Protein AF-H0Q1B6-F1 (afdb_monomer_lite)

Foldseek 3Di:
DQPPWDKFWADPVLCVVVVAATWMWTDDLFKIWIDGHPDIDIDGLLQQCPWDWADDPFKIWIWGDGPPDDIDIHIRTGPVVSVVVVVVSNVSNVVNVLVVLVVQLVVQLVLLLVLLVVLVVLLVVCCVVPVACDPVNLVVSQVSQDDRNPVSCVDPSSVVVQVPDDPSSVVSVVCSVDRSVVVRVVVSVVSVVVVVVVVVVVVVVVVVVVVVVVVVPDPPPDDDDDDDDDDDDDDDDDDDDDD

Structure (mmCIF, N/CA/C/O backbone):
data_AF-H0Q1B6-F1
#
_entry.id   AF-H0Q1B6-F1
#
loop_
_atom_site.group_PDB
_atom_site.id
_atom_site.type_symbol
_atom_site.label_atom_id
_atom_site.label_alt_id
_atom_site.label_comp_id
_atom_site.label_asym_id
_atom_site.label_entity_id
_atom_site.label_seq_id
_atom_site.pdbx_PDB_ins_code
_atom_site.Cartn_x
_atom_site.Cartn_y
_atom_site.Cartn_z
_atom_site.occupancy
_atom_site.B_iso_or_equiv
_atom_site.auth_seq_id
_atom_site.auth_comp_id
_atom_site.auth_asym_id
_atom_site.auth_atom_id
_atom_site.pdbx_PDB_model_num
ATOM 1 N N . MET A 1 1 ? 17.709 -16.700 -3.165 1.00 36.41 1 MET A N 1
ATOM 2 C CA . MET A 1 1 ? 17.899 -16.756 -4.630 1.00 36.41 1 MET A CA 1
ATOM 3 C C . MET A 1 1 ? 18.628 -15.496 -5.057 1.00 36.41 1 MET A C 1
ATOM 5 O O . MET A 1 1 ? 18.048 -14.421 -5.018 1.00 36.41 1 MET A O 1
ATOM 9 N N . THR A 1 2 ? 19.917 -15.615 -5.350 1.00 37.25 2 THR A N 1
ATOM 10 C CA . THR A 1 2 ? 20.789 -14.516 -5.777 1.00 37.25 2 THR A CA 1
ATOM 11 C C . THR A 1 2 ? 20.494 -14.240 -7.248 1.00 37.25 2 THR A C 1
ATOM 13 O O . THR A 1 2 ? 20.911 -14.999 -8.118 1.00 37.25 2 THR A O 1
ATOM 16 N N . THR A 1 3 ? 19.688 -13.221 -7.544 1.00 51.00 3 THR A N 1
ATOM 17 C CA . THR A 1 3 ? 19.419 -12.833 -8.933 1.00 51.00 3 THR A CA 1
ATOM 18 C C . THR A 1 3 ? 20.716 -12.267 -9.505 1.00 51.00 3 THR A C 1
ATOM 20 O O . THR A 1 3 ? 21.159 -11.206 -9.070 1.00 51.00 3 THR A O 1
ATOM 23 N N . GLN A 1 4 ? 21.367 -12.988 -10.423 1.00 56.91 4 GLN A N 1
ATOM 24 C CA . GLN A 1 4 ? 22.522 -12.452 -11.145 1.00 56.91 4 GLN A CA 1
ATOM 25 C C . GLN A 1 4 ? 22.139 -11.117 -11.802 1.00 56.91 4 GLN A C 1
ATOM 27 O O . GLN A 1 4 ? 21.028 -11.007 -12.336 1.00 56.91 4 GLN A O 1
ATOM 32 N N . PRO A 1 5 ? 23.030 -10.112 -11.774 1.00 65.44 5 PRO A N 1
ATOM 33 C CA . PRO A 1 5 ? 22.772 -8.842 -12.428 1.00 65.44 5 PRO A CA 1
ATOM 34 C C . PRO A 1 5 ? 22.611 -9.085 -13.929 1.00 65.44 5 PRO A C 1
ATOM 36 O O . PRO A 1 5 ? 23.539 -9.547 -14.594 1.00 65.44 5 PRO A O 1
ATOM 39 N N . ARG A 1 6 ? 21.420 -8.792 -14.458 1.00 87.56 6 ARG A N 1
ATOM 40 C CA . ARG A 1 6 ? 21.163 -8.883 -15.898 1.00 87.56 6 ARG A CA 1
ATOM 41 C C . ARG A 1 6 ? 21.674 -7.620 -16.564 1.00 87.56 6 ARG A C 1
ATOM 43 O O . ARG A 1 6 ? 21.487 -6.522 -16.039 1.00 87.56 6 ARG A O 1
ATOM 50 N N . GLN A 1 7 ? 22.341 -7.787 -17.695 1.00 93.12 7 GLN A N 1
ATOM 51 C CA . GLN A 1 7 ? 22.938 -6.695 -18.444 1.00 93.12 7 GLN A CA 1
ATOM 52 C C . GLN A 1 7 ? 22.497 -6.776 -19.899 1.00 93.12 7 GLN A C 1
ATOM 54 O O . GLN A 1 7 ? 22.615 -7.825 -20.524 1.00 93.12 7 GLN A O 1
ATOM 59 N N . TRP A 1 8 ? 22.038 -5.647 -20.426 1.00 95.38 8 TRP A N 1
ATOM 60 C CA . TRP A 1 8 ? 21.656 -5.472 -21.820 1.00 95.38 8 TRP A CA 1
ATOM 61 C C . TRP A 1 8 ? 22.478 -4.355 -22.449 1.00 95.38 8 TRP A C 1
ATOM 63 O O . TRP A 1 8 ? 22.972 -3.464 -21.754 1.00 95.38 8 TRP A O 1
ATOM 73 N N . GLY A 1 9 ? 22.625 -4.407 -23.764 1.00 93.81 9 GLY A N 1
ATOM 74 C CA . GLY A 1 9 ? 23.363 -3.424 -24.543 1.00 93.81 9 GLY A CA 1
ATOM 75 C C . GLY A 1 9 ? 23.155 -3.653 -26.036 1.00 93.81 9 GLY A C 1
ATOM 76 O O . GLY A 1 9 ? 22.472 -4.604 -26.432 1.00 93.81 9 GLY A O 1
ATOM 77 N N . PRO A 1 10 ? 23.738 -2.798 -26.882 1.00 92.75 10 PRO A N 1
ATOM 78 C CA . PRO A 1 10 ? 23.626 -2.948 -28.313 1.00 92.75 10 PRO A CA 1
ATOM 79 C C . PRO A 1 10 ? 24.488 -4.113 -28.805 1.00 92.75 10 PRO A C 1
ATOM 81 O O . PRO A 1 10 ? 25.621 -4.320 -28.361 1.00 92.75 10 PRO A O 1
ATOM 84 N N . SER A 1 11 ? 23.956 -4.854 -29.772 1.00 90.44 11 SER A N 1
ATOM 85 C CA . SER A 1 11 ? 24.702 -5.899 -30.480 1.00 90.44 11 SER A CA 1
ATOM 86 C C . SER A 1 11 ? 25.809 -5.287 -31.347 1.00 90.44 11 SER A C 1
ATOM 88 O O . SER A 1 11 ? 25.680 -4.149 -31.794 1.00 90.44 11 SER A O 1
ATOM 90 N N . ALA A 1 12 ? 26.888 -6.025 -31.633 1.00 87.94 12 ALA A N 1
ATOM 91 C CA . ALA A 1 12 ? 27.978 -5.511 -32.473 1.00 87.94 12 ALA A CA 1
ATOM 92 C C . ALA A 1 12 ? 27.508 -5.046 -33.874 1.00 87.94 12 ALA A C 1
ATOM 94 O O . ALA A 1 12 ? 27.883 -3.944 -34.276 1.00 87.94 12 ALA A O 1
ATOM 95 N N . PRO A 1 13 ? 26.623 -5.779 -34.584 1.00 86.56 13 PRO A N 1
ATOM 96 C CA . PRO A 1 13 ? 26.012 -5.268 -35.810 1.00 86.56 13 PRO A CA 1
ATOM 97 C C . PRO A 1 13 ? 25.098 -4.067 -35.541 1.00 86.56 13 PRO A C 1
ATOM 99 O O . PRO A 1 13 ? 25.155 -3.080 -36.266 1.00 86.56 13 PRO A O 1
ATOM 102 N N . GLY A 1 14 ? 24.311 -4.102 -34.462 1.00 82.19 14 GLY A N 1
ATOM 103 C CA . GLY A 1 14 ? 23.447 -2.989 -34.067 1.00 82.19 14 GLY A CA 1
ATOM 104 C C . GLY A 1 14 ? 24.217 -1.684 -33.884 1.00 82.19 14 GLY A C 1
ATOM 105 O O . GLY A 1 14 ? 23.804 -0.670 -34.431 1.00 82.19 14 GLY A O 1
ATOM 106 N N . LYS A 1 15 ? 25.385 -1.720 -33.226 1.00 88.25 15 LYS A N 1
ATOM 107 C CA . LYS A 1 15 ? 26.291 -0.564 -33.081 1.00 88.25 15 LYS A CA 1
ATOM 108 C C . LYS A 1 15 ? 26.661 0.055 -34.429 1.00 88.25 15 LYS A C 1
ATOM 110 O O . LYS A 1 15 ? 26.615 1.273 -34.580 1.00 88.25 15 LYS A O 1
ATOM 115 N N . LEU A 1 16 ? 27.011 -0.783 -35.405 1.00 86.19 16 LEU A N 1
ATOM 116 C CA . LEU A 1 16 ? 27.454 -0.333 -36.723 1.00 86.19 16 LEU A CA 1
ATOM 117 C C . LEU A 1 16 ? 26.295 0.238 -37.556 1.00 86.19 16 LEU A C 1
ATOM 119 O O . LEU A 1 16 ? 26.443 1.292 -38.172 1.00 86.19 16 LEU A O 1
ATOM 123 N N . PHE A 1 17 ? 25.140 -0.435 -37.554 1.00 85.06 17 PHE A N 1
ATOM 124 C CA . PHE A 1 17 ? 23.998 -0.072 -38.399 1.00 85.06 17 PHE A CA 1
ATOM 125 C C . PHE A 1 17 ? 23.164 1.085 -37.845 1.00 85.06 17 PHE A C 1
ATOM 127 O O . PHE A 1 17 ? 22.702 1.915 -38.624 1.00 85.06 17 PHE A O 1
ATOM 134 N N . THR A 1 18 ? 22.986 1.184 -36.524 1.00 83.12 18 THR A N 1
ATOM 135 C CA . THR A 1 18 ? 22.222 2.288 -35.916 1.00 83.12 18 THR A CA 1
ATOM 136 C C . THR A 1 18 ? 23.095 3.487 -35.553 1.00 83.12 18 THR A C 1
ATOM 138 O O . THR A 1 18 ? 22.571 4.506 -35.114 1.00 83.12 18 THR A O 1
ATOM 141 N N . ARG A 1 19 ? 24.424 3.383 -35.729 1.00 85.56 19 ARG A N 1
ATOM 142 C CA . ARG A 1 19 ? 25.417 4.392 -35.310 1.00 85.56 19 ARG A CA 1
ATOM 143 C C . ARG A 1 19 ? 25.248 4.816 -33.844 1.00 85.56 19 ARG A C 1
ATOM 145 O O . ARG A 1 19 ? 25.572 5.945 -33.477 1.00 85.56 19 ARG A O 1
ATOM 152 N N . THR A 1 20 ? 24.730 3.917 -33.007 1.00 85.56 20 THR A N 1
ATOM 153 C CA . THR A 1 20 ? 24.532 4.191 -31.585 1.00 85.56 20 THR A CA 1
ATOM 154 C C . THR A 1 20 ? 25.872 4.266 -30.867 1.00 85.56 20 THR A C 1
ATOM 156 O O . THR A 1 20 ? 26.797 3.497 -31.137 1.00 85.56 20 THR A O 1
ATOM 159 N N . VAL A 1 21 ? 25.951 5.158 -29.883 1.00 87.12 21 VAL A N 1
ATOM 160 C CA . VAL A 1 21 ? 27.020 5.121 -28.884 1.00 87.12 21 VAL A CA 1
ATOM 161 C C . VAL A 1 21 ? 26.961 3.806 -28.111 1.00 87.12 21 VAL A C 1
ATOM 163 O O . VAL A 1 21 ? 25.888 3.216 -27.955 1.00 87.12 21 VAL A O 1
ATOM 166 N N . ASP A 1 22 ? 28.111 3.340 -27.624 1.00 90.81 22 ASP A N 1
ATOM 167 C CA . ASP A 1 22 ? 28.137 2.159 -26.768 1.00 90.81 22 ASP A CA 1
ATOM 168 C C . ASP A 1 22 ? 27.363 2.446 -25.481 1.00 90.81 22 ASP A C 1
ATOM 170 O O . ASP A 1 22 ? 27.596 3.461 -24.819 1.00 90.81 22 ASP A O 1
ATOM 174 N N . TRP A 1 23 ? 26.434 1.568 -25.125 1.00 94.94 23 TRP A N 1
ATOM 175 C CA . TRP A 1 23 ? 25.670 1.697 -23.898 1.00 94.94 23 TRP A CA 1
ATOM 176 C C . TRP A 1 23 ? 25.456 0.339 -23.246 1.00 94.94 23 TRP A C 1
ATOM 178 O O . TRP A 1 23 ? 25.494 -0.707 -23.887 1.00 94.94 23 TRP A O 1
ATOM 188 N N . SER A 1 24 ? 25.243 0.345 -21.937 1.00 94.75 24 SER A N 1
ATOM 189 C CA . SER A 1 24 ? 24.845 -0.855 -21.211 1.00 94.75 24 SER A CA 1
ATOM 190 C C . SER A 1 24 ? 23.890 -0.496 -20.089 1.00 94.75 24 SER A C 1
ATOM 192 O O . SER A 1 24 ? 24.137 0.450 -19.343 1.00 94.75 24 SER A O 1
ATOM 194 N N . LEU A 1 25 ? 22.805 -1.252 -19.974 1.00 95.31 25 LEU A N 1
ATOM 195 C CA . LEU A 1 25 ? 21.885 -1.193 -18.850 1.00 95.31 25 LEU A CA 1
ATOM 196 C C . LEU A 1 25 ? 22.073 -2.457 -18.024 1.00 95.31 25 LEU A C 1
ATOM 198 O O . LEU A 1 25 ? 21.823 -3.559 -18.507 1.00 95.31 25 LEU A O 1
ATOM 202 N N . ARG A 1 26 ? 22.497 -2.301 -16.776 1.00 94.81 26 ARG A N 1
ATOM 203 C CA . ARG A 1 26 ? 22.559 -3.381 -15.798 1.00 94.81 26 ARG A CA 1
ATOM 204 C C . ARG A 1 26 ? 21.473 -3.175 -14.758 1.00 94.81 26 ARG A C 1
ATOM 206 O O . ARG A 1 26 ? 21.356 -2.089 -14.195 1.00 94.81 26 ARG A O 1
ATOM 213 N N . LEU A 1 27 ? 20.712 -4.225 -14.491 1.00 93.81 27 LEU A N 1
ATOM 214 C CA . LEU A 1 27 ? 19.669 -4.227 -13.480 1.00 93.81 27 LEU A CA 1
ATOM 215 C C . LEU A 1 27 ? 20.080 -5.098 -12.293 1.00 93.81 27 LEU A C 1
ATOM 217 O O . LEU A 1 27 ? 20.453 -6.263 -12.456 1.00 93.81 27 LEU A O 1
ATOM 221 N N . SER A 1 28 ? 19.971 -4.511 -11.109 1.00 88.69 28 SER A N 1
ATOM 222 C CA . SER A 1 28 ? 20.108 -5.162 -9.811 1.00 88.69 28 SER A CA 1
ATOM 223 C C . SER A 1 28 ? 18.726 -5.301 -9.156 1.00 88.69 28 SER A C 1
ATOM 225 O O . SER A 1 28 ? 17.699 -4.999 -9.761 1.00 88.69 28 SER A O 1
ATOM 227 N N . THR A 1 29 ? 18.673 -5.785 -7.916 1.00 80.19 29 THR A N 1
ATOM 228 C CA . THR A 1 29 ? 17.409 -6.045 -7.204 1.00 80.19 29 THR A CA 1
ATOM 229 C C . THR A 1 29 ? 16.513 -4.806 -7.066 1.00 80.19 29 THR A C 1
ATOM 231 O O . THR A 1 29 ? 15.297 -4.916 -7.199 1.00 80.19 29 THR A O 1
ATOM 234 N N . ASP A 1 30 ? 17.101 -3.643 -6.795 1.00 85.44 30 ASP A N 1
ATOM 235 C CA . ASP A 1 30 ? 16.417 -2.388 -6.449 1.00 85.44 30 ASP A CA 1
ATOM 236 C C . ASP A 1 30 ? 16.945 -1.163 -7.215 1.00 85.44 30 ASP A C 1
ATOM 238 O O . ASP A 1 30 ? 16.395 -0.065 -7.122 1.00 85.44 30 ASP A O 1
ATOM 242 N N . SER A 1 31 ? 18.007 -1.351 -7.989 1.00 91.75 31 SER A N 1
ATOM 243 C CA . SER A 1 31 ? 18.773 -0.289 -8.625 1.00 91.75 31 SER A CA 1
ATOM 244 C C . SER A 1 31 ? 19.140 -0.662 -10.054 1.00 91.75 31 SER A C 1
ATOM 246 O O . SER A 1 31 ? 19.205 -1.839 -10.421 1.00 91.75 31 SER A O 1
ATOM 248 N N . TYR A 1 32 ? 19.387 0.354 -10.871 1.00 94.38 32 TYR 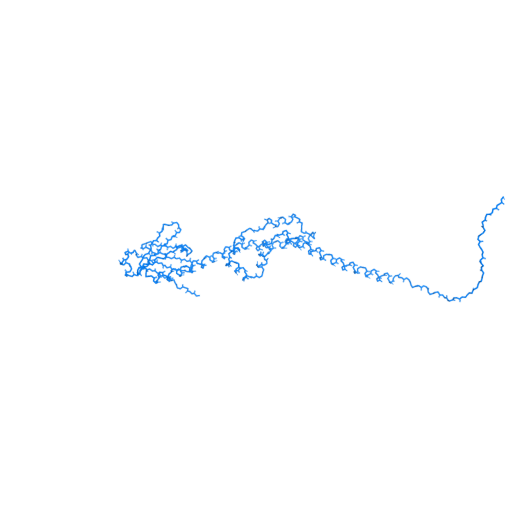A N 1
ATOM 249 C CA . TYR A 1 32 ? 19.928 0.188 -12.212 1.00 94.38 32 TYR A CA 1
ATOM 250 C C . TYR A 1 32 ? 21.237 0.955 -12.355 1.00 94.38 32 TYR A C 1
ATOM 252 O O . TYR A 1 32 ? 21.455 1.974 -11.702 1.00 94.38 32 TYR A O 1
ATOM 260 N N . HIS A 1 33 ? 22.088 0.469 -13.250 1.00 95.25 33 HIS A N 1
ATOM 261 C CA . HIS A 1 33 ? 23.266 1.175 -13.728 1.00 95.25 33 HIS A CA 1
ATOM 262 C C . HIS A 1 33 ? 23.164 1.297 -15.244 1.00 95.25 33 HIS A C 1
ATOM 264 O O . HIS A 1 33 ? 23.166 0.290 -15.949 1.00 95.25 33 HIS A O 1
ATOM 270 N N . LEU A 1 34 ? 23.068 2.523 -15.743 1.00 94.88 34 LEU A N 1
ATOM 271 C CA . LEU A 1 34 ? 23.030 2.828 -17.166 1.00 94.88 34 LEU A CA 1
ATOM 272 C C . LEU A 1 34 ? 24.316 3.547 -17.558 1.00 94.88 34 LEU A C 1
ATOM 274 O O . LEU A 1 34 ? 24.575 4.659 -17.112 1.00 94.88 34 LEU A O 1
ATOM 278 N N . ARG A 1 35 ? 25.114 2.936 -18.425 1.00 95.38 35 ARG A N 1
ATOM 279 C CA . ARG A 1 35 ? 26.275 3.577 -19.040 1.00 95.38 35 ARG A CA 1
ATOM 280 C C . ARG A 1 35 ? 25.939 3.940 -20.477 1.00 95.38 35 ARG A C 1
ATOM 282 O O . ARG A 1 35 ? 25.478 3.072 -21.204 1.00 95.38 35 ARG A O 1
ATOM 289 N N . VAL A 1 36 ? 26.196 5.179 -20.880 1.00 92.94 36 VAL A N 1
ATOM 290 C CA . VAL A 1 36 ? 26.041 5.686 -22.251 1.00 92.94 36 VAL A CA 1
ATOM 291 C C . VAL A 1 36 ? 27.325 6.432 -22.611 1.00 92.94 36 VAL A C 1
ATOM 293 O O . VAL A 1 36 ? 27.604 7.509 -22.080 1.00 92.94 36 VAL A O 1
ATOM 296 N N . GLY A 1 37 ? 28.160 5.824 -23.452 1.00 89.69 37 GLY A N 1
ATOM 297 C CA . GLY A 1 37 ? 29.512 6.296 -23.743 1.00 89.69 37 GLY A CA 1
ATOM 298 C C . GLY A 1 37 ? 30.371 6.416 -22.476 1.00 89.69 37 GLY A C 1
ATOM 299 O O . GLY A 1 37 ? 30.636 5.429 -21.778 1.00 89.69 37 GLY A O 1
ATOM 300 N N . SER A 1 38 ? 30.810 7.642 -22.181 1.00 87.88 38 SER A N 1
ATOM 301 C CA . SER A 1 38 ? 31.576 8.000 -20.978 1.00 87.88 38 SER A CA 1
ATOM 302 C C . SER A 1 38 ? 30.703 8.322 -19.761 1.00 87.88 38 SER A C 1
ATOM 304 O O . SER A 1 38 ? 31.217 8.400 -18.649 1.00 87.88 38 SER A O 1
ATOM 306 N N . THR A 1 39 ? 29.393 8.494 -19.944 1.00 90.75 39 THR A N 1
ATOM 307 C CA . THR A 1 39 ? 28.481 8.853 -18.856 1.00 90.75 39 THR A CA 1
ATOM 308 C C . THR A 1 39 ? 27.955 7.593 -18.182 1.00 90.75 39 THR A C 1
ATOM 310 O O . THR A 1 39 ? 27.393 6.722 -18.843 1.00 90.75 39 THR A O 1
ATOM 313 N N . ALA A 1 40 ? 28.106 7.495 -16.862 1.00 92.81 40 ALA A N 1
ATOM 314 C CA . ALA A 1 40 ? 27.522 6.433 -16.049 1.00 92.81 40 ALA A CA 1
ATOM 315 C C . ALA A 1 40 ? 26.463 7.014 -15.110 1.00 92.81 40 ALA A C 1
ATOM 317 O O . ALA A 1 40 ? 26.714 7.984 -14.398 1.00 92.81 40 ALA A O 1
ATOM 318 N N . LEU A 1 41 ? 25.281 6.411 -15.132 1.00 92.19 41 LEU A N 1
ATOM 319 C CA . LEU A 1 41 ? 24.102 6.784 -14.366 1.00 92.19 41 LEU A CA 1
ATOM 320 C C . LEU A 1 41 ? 23.715 5.632 -13.457 1.00 92.19 41 LEU A C 1
ATOM 322 O O . LEU A 1 41 ? 23.786 4.468 -13.852 1.00 92.19 41 LEU A O 1
ATOM 326 N N . GLN A 1 42 ? 23.271 5.971 -12.259 1.00 93.56 42 GLN A N 1
ATOM 327 C CA . GLN A 1 42 ? 22.728 5.024 -11.304 1.00 93.56 42 GLN A CA 1
ATOM 328 C C . GLN A 1 42 ? 21.479 5.632 -10.681 1.00 93.56 42 GLN A C 1
ATOM 330 O O . GLN A 1 42 ? 21.463 6.828 -10.387 1.00 93.56 42 GLN A O 1
ATOM 335 N N . GLY A 1 43 ? 20.458 4.808 -10.478 1.00 91.62 43 GLY A N 1
ATOM 336 C CA . GLY A 1 43 ? 19.211 5.235 -9.858 1.00 91.62 43 GLY A CA 1
ATOM 337 C C . GLY A 1 43 ? 18.385 4.063 -9.350 1.00 91.62 43 GLY A C 1
ATOM 338 O O . GLY A 1 43 ? 18.793 2.897 -9.442 1.00 91.62 43 GLY A O 1
ATOM 339 N N . ASN A 1 44 ? 17.217 4.376 -8.795 1.00 92.25 44 ASN A N 1
ATOM 340 C CA . ASN A 1 44 ? 16.268 3.369 -8.338 1.00 92.25 44 ASN A CA 1
ATOM 341 C C . ASN A 1 44 ? 15.547 2.734 -9.532 1.00 92.25 44 ASN A C 1
ATOM 343 O O . ASN A 1 44 ? 15.164 3.429 -10.471 1.00 92.25 44 ASN A O 1
ATOM 347 N N . VAL A 1 45 ? 15.297 1.423 -9.491 1.00 93.00 45 VAL A N 1
ATOM 348 C CA . VAL A 1 45 ? 14.555 0.742 -10.564 1.00 93.00 45 VAL A CA 1
ATOM 349 C C . VAL A 1 45 ? 13.174 1.356 -10.825 1.00 93.00 45 VAL A C 1
ATOM 351 O O . VAL A 1 45 ? 12.724 1.341 -11.965 1.00 93.00 45 VAL A O 1
ATOM 354 N N . ALA A 1 46 ? 12.527 1.952 -9.819 1.00 91.69 46 ALA A N 1
ATOM 355 C CA . ALA A 1 46 ? 11.251 2.654 -9.961 1.00 91.69 46 ALA A CA 1
ATOM 356 C C . ALA A 1 46 ? 11.313 3.827 -10.957 1.00 91.69 46 ALA A C 1
ATOM 358 O O . ALA A 1 46 ? 10.323 4.116 -11.622 1.00 91.69 46 ALA A O 1
ATOM 359 N N . GLU A 1 47 ? 12.479 4.454 -11.145 1.00 92.50 47 GLU A N 1
ATOM 360 C CA . GLU A 1 47 ? 12.666 5.522 -12.139 1.00 92.50 47 GLU A CA 1
ATOM 361 C C . GLU A 1 47 ? 12.516 5.013 -13.582 1.00 92.50 47 GLU A C 1
ATOM 363 O O . GLU A 1 47 ? 12.245 5.792 -14.495 1.00 92.50 47 GLU A O 1
ATOM 368 N N . LEU A 1 48 ? 12.656 3.700 -13.800 1.00 93.06 48 LEU A N 1
ATOM 369 C CA . LEU A 1 48 ? 12.479 3.062 -15.103 1.00 93.06 48 LEU A CA 1
ATOM 370 C C . LEU A 1 48 ? 11.007 2.780 -15.443 1.00 93.06 48 LEU A C 1
ATOM 372 O O . LEU A 1 48 ? 10.739 2.174 -16.479 1.00 93.06 48 LEU A O 1
ATOM 376 N N . GLU A 1 49 ? 10.039 3.218 -14.627 1.00 91.56 49 GLU A N 1
ATOM 377 C CA . GLU A 1 49 ? 8.599 3.012 -14.870 1.00 91.56 49 GLU A CA 1
ATOM 378 C C . GLU A 1 49 ? 8.153 3.501 -16.259 1.00 91.56 49 GLU A C 1
ATOM 380 O O . GLU A 1 49 ? 7.271 2.913 -16.887 1.00 91.56 49 GLU A O 1
ATOM 385 N N . ARG A 1 50 ? 8.796 4.557 -16.770 1.00 91.50 50 ARG A N 1
ATOM 386 C CA . ARG A 1 50 ? 8.489 5.155 -18.076 1.00 91.50 50 ARG A CA 1
ATOM 387 C C . ARG A 1 50 ? 9.343 4.617 -19.225 1.00 91.50 50 ARG A C 1
ATOM 389 O O . ARG A 1 50 ? 9.306 5.199 -20.306 1.00 91.50 50 ARG A O 1
ATOM 396 N N . LEU A 1 51 ? 10.097 3.533 -19.023 1.00 93.81 51 LEU A N 1
ATOM 397 C CA . LEU A 1 51 ? 10.837 2.881 -20.103 1.00 93.81 51 LEU A CA 1
ATOM 398 C C . LEU A 1 51 ? 9.864 2.402 -21.190 1.00 93.81 51 LEU A C 1
ATOM 400 O O . LEU A 1 51 ? 8.937 1.630 -20.933 1.00 93.81 51 LEU A O 1
ATOM 404 N N . ARG A 1 52 ? 10.088 2.854 -22.424 1.00 94.94 52 ARG A N 1
ATOM 405 C CA . ARG A 1 52 ? 9.357 2.410 -23.613 1.00 94.94 52 ARG A CA 1
ATOM 406 C C . ARG A 1 52 ? 10.302 1.701 -24.566 1.00 94.94 52 ARG A C 1
ATOM 408 O O . ARG A 1 52 ? 11.445 2.115 -24.727 1.00 94.94 52 ARG A O 1
ATOM 415 N N . VAL A 1 53 ? 9.798 0.648 -25.197 1.00 95.94 53 VAL A N 1
ATOM 416 C CA . VAL A 1 53 ? 10.516 -0.110 -26.222 1.00 95.94 53 VAL A CA 1
ATOM 417 C C . VAL A 1 53 ? 9.739 -0.012 -27.521 1.00 95.94 53 VAL A C 1
ATOM 419 O O . VAL A 1 53 ? 8.568 -0.383 -27.567 1.00 95.94 53 VAL A O 1
ATOM 422 N N . SER A 1 54 ? 10.409 0.460 -28.563 1.00 95.06 54 SER A N 1
ATOM 423 C CA . SER A 1 54 ? 9.885 0.548 -29.922 1.00 95.06 54 SER A CA 1
ATOM 424 C C . SER A 1 54 ? 10.664 -0.423 -30.796 1.00 95.06 54 SER A C 1
ATOM 426 O O . SER A 1 54 ? 11.866 -0.257 -30.986 1.00 95.06 54 SER A O 1
ATOM 428 N N . SER A 1 55 ? 10.010 -1.469 -31.297 1.00 93.56 55 SER A N 1
ATOM 429 C CA . SER A 1 55 ? 10.663 -2.454 -32.164 1.00 93.56 55 SER A CA 1
ATOM 430 C C . SER A 1 55 ? 10.868 -1.889 -33.567 1.00 93.56 55 SER A C 1
ATOM 432 O O . SER A 1 55 ? 9.923 -1.390 -34.176 1.00 93.56 55 SER A O 1
ATOM 434 N N . GLY A 1 56 ? 12.091 -1.989 -34.081 1.00 90.12 56 GLY A N 1
ATOM 435 C CA . GLY A 1 56 ? 12.405 -1.754 -35.488 1.00 90.12 56 GLY A CA 1
ATOM 436 C C . GLY A 1 56 ? 12.460 -3.067 -36.270 1.00 90.12 56 GLY A C 1
ATOM 437 O O . GLY A 1 56 ? 12.015 -4.112 -35.796 1.00 90.12 56 GLY A O 1
ATOM 438 N N . MET A 1 57 ? 13.045 -3.038 -37.471 1.00 89.75 57 MET A N 1
ATOM 439 C CA . MET A 1 57 ? 13.119 -4.220 -38.344 1.00 89.75 57 MET A CA 1
ATOM 440 C C . MET A 1 57 ? 13.983 -5.352 -37.754 1.00 89.75 57 MET A C 1
ATOM 442 O O . MET A 1 57 ? 13.611 -6.518 -37.844 1.00 89.75 57 MET A O 1
ATOM 446 N N . PHE A 1 58 ? 15.095 -5.009 -37.094 1.00 90.81 58 PHE A N 1
ATOM 447 C CA . PHE A 1 58 ? 16.005 -5.971 -36.443 1.00 90.81 58 PHE A CA 1
ATOM 448 C C . PHE A 1 58 ? 16.395 -5.565 -35.014 1.00 90.81 58 PHE A C 1
ATOM 450 O O . PHE A 1 58 ? 16.561 -6.420 -34.139 1.00 90.81 58 PHE A O 1
ATOM 457 N N . TRP A 1 59 ? 16.502 -4.259 -34.769 1.00 94.75 59 TRP A N 1
ATOM 458 C CA . TRP A 1 59 ? 16.839 -3.679 -33.473 1.00 94.75 59 TRP A CA 1
ATOM 459 C C . TRP A 1 59 ? 15.708 -2.804 -32.963 1.00 94.75 59 TRP A C 1
ATOM 461 O O . TRP A 1 59 ? 14.956 -2.233 -33.752 1.00 94.75 59 TRP A O 1
ATOM 471 N N . ALA A 1 60 ? 15.626 -2.685 -31.646 1.00 94.56 60 ALA A N 1
ATOM 472 C CA . ALA A 1 60 ? 14.687 -1.809 -30.977 1.00 94.56 60 ALA A CA 1
ATOM 473 C C . ALA A 1 60 ? 15.366 -0.521 -30.502 1.00 94.56 60 ALA A C 1
ATOM 475 O O . ALA A 1 60 ? 16.571 -0.489 -30.229 1.00 94.56 60 ALA A O 1
ATOM 476 N N . THR A 1 61 ? 14.537 0.502 -30.344 1.00 94.19 61 THR A N 1
ATOM 477 C CA . THR A 1 61 ? 14.850 1.761 -29.673 1.00 94.19 61 THR A CA 1
ATOM 478 C C . THR A 1 61 ? 14.238 1.747 -28.280 1.00 94.19 61 THR A C 1
ATOM 480 O O . THR A 1 61 ? 13.070 1.387 -28.101 1.00 94.19 61 THR A O 1
ATOM 483 N N . LEU A 1 62 ? 15.012 2.157 -27.284 1.00 94.44 62 LEU A N 1
ATOM 484 C CA . LEU A 1 62 ? 14.585 2.320 -25.902 1.00 94.44 62 LEU A CA 1
ATOM 485 C C . LEU A 1 62 ? 14.479 3.808 -25.594 1.00 94.44 62 LEU A C 1
ATOM 487 O O . LEU A 1 62 ? 15.464 4.528 -25.721 1.00 94.44 62 LEU A O 1
ATOM 491 N N . ALA A 1 63 ? 13.316 4.256 -25.136 1.00 94.44 63 ALA A N 1
ATOM 492 C CA . ALA A 1 63 ? 13.131 5.611 -24.638 1.00 94.44 63 ALA A CA 1
ATOM 493 C C . ALA A 1 63 ? 13.002 5.587 -23.112 1.00 94.44 63 ALA A C 1
ATOM 495 O O . ALA A 1 63 ? 12.136 4.910 -22.554 1.00 94.44 63 ALA A O 1
ATOM 496 N N . LEU A 1 64 ? 13.871 6.336 -22.441 1.00 93.00 64 LEU A N 1
ATOM 497 C CA . LEU A 1 64 ? 13.936 6.482 -20.991 1.00 93.00 64 LEU A CA 1
ATOM 498 C C . LEU A 1 64 ? 13.616 7.927 -20.610 1.00 93.00 64 LEU A C 1
ATOM 500 O O . LEU A 1 64 ? 14.130 8.869 -21.209 1.00 93.00 64 LEU A O 1
ATOM 504 N N . SER A 1 65 ? 12.792 8.109 -19.583 1.00 90.94 65 SER A N 1
ATOM 505 C CA . SER A 1 65 ? 12.515 9.418 -18.984 1.00 90.94 65 SER A CA 1
ATOM 506 C C . SER A 1 65 ? 12.860 9.357 -17.506 1.00 90.94 65 SER A C 1
ATOM 508 O O . SER A 1 65 ? 12.061 8.875 -16.708 1.00 90.94 65 SER A O 1
ATOM 510 N N . LEU A 1 66 ? 14.068 9.807 -17.169 1.00 88.81 66 LEU A N 1
ATOM 511 C CA . LEU A 1 66 ? 14.580 9.792 -15.801 1.00 88.81 66 LEU A CA 1
ATOM 512 C C . LEU A 1 66 ? 14.273 11.126 -15.099 1.00 88.81 66 LEU A C 1
ATOM 514 O O . LEU A 1 66 ? 14.339 12.177 -15.745 1.00 88.81 66 LEU A O 1
ATOM 518 N N . PRO A 1 67 ? 13.963 11.125 -13.790 1.00 84.94 67 PRO A N 1
ATOM 519 C CA . PRO A 1 67 ? 13.738 12.355 -13.036 1.00 84.94 67 PRO A CA 1
ATOM 520 C C . PRO A 1 67 ? 14.923 13.325 -13.140 1.00 84.94 67 PRO A C 1
ATOM 522 O O . PRO A 1 67 ? 16.083 12.928 -13.036 1.00 84.94 67 PRO A O 1
ATOM 525 N N . GLY A 1 68 ? 14.633 14.611 -13.356 1.00 84.00 68 GLY A N 1
ATOM 526 C CA . GLY A 1 68 ? 15.660 15.654 -13.460 1.00 84.00 68 GLY A CA 1
ATOM 527 C C . GLY A 1 68 ? 16.518 15.587 -14.728 1.00 84.00 68 GLY A C 1
ATOM 528 O O . GLY A 1 68 ? 17.550 16.254 -14.793 1.00 84.00 68 GLY A O 1
ATOM 529 N N . ARG A 1 69 ? 16.128 14.790 -15.734 1.00 83.19 69 ARG A N 1
ATOM 530 C CA . ARG A 1 69 ? 16.859 14.648 -16.999 1.00 83.19 69 ARG A CA 1
ATOM 531 C C . ARG A 1 69 ? 15.934 14.714 -18.206 1.00 83.19 69 ARG A C 1
ATOM 533 O O . ARG A 1 69 ? 14.753 14.385 -18.130 1.00 83.19 69 ARG A O 1
ATOM 540 N N . GLY A 1 70 ? 16.509 15.125 -19.334 1.00 85.00 70 GLY A N 1
ATOM 541 C CA . GLY A 1 70 ? 15.858 15.009 -20.634 1.00 85.00 70 GLY A CA 1
ATOM 542 C C . GLY A 1 70 ? 15.658 13.545 -21.052 1.00 85.00 70 GLY A C 1
ATOM 543 O O . GLY A 1 70 ? 16.252 12.641 -20.452 1.00 85.00 70 GLY A O 1
ATOM 544 N N . PRO A 1 71 ? 14.830 13.298 -22.078 1.00 89.25 71 PRO A N 1
ATOM 545 C CA . PRO A 1 71 ? 14.620 11.958 -22.610 1.00 89.25 71 PRO A CA 1
ATOM 546 C C . PRO A 1 71 ? 15.935 11.372 -23.143 1.00 89.25 71 PRO A C 1
ATOM 548 O O . PRO A 1 71 ? 16.691 12.050 -23.837 1.00 89.25 71 PRO A O 1
ATOM 551 N N . ILE A 1 72 ? 16.197 10.105 -22.826 1.00 91.50 72 ILE A N 1
ATOM 552 C CA . ILE A 1 72 ? 17.362 9.357 -23.312 1.00 91.50 72 ILE A CA 1
ATOM 553 C C . ILE A 1 72 ? 16.863 8.296 -24.292 1.00 91.50 72 ILE A C 1
ATOM 555 O O . ILE A 1 72 ? 16.009 7.485 -23.932 1.00 91.50 72 ILE A O 1
ATOM 559 N N . SER A 1 73 ? 17.405 8.299 -25.511 1.00 92.94 73 SER A N 1
ATOM 560 C CA . SER A 1 73 ? 17.158 7.269 -26.526 1.00 92.94 73 SER A CA 1
ATOM 561 C C . SER A 1 73 ? 18.366 6.342 -26.625 1.00 92.94 73 SER A C 1
ATOM 563 O O . SER A 1 73 ? 19.494 6.825 -26.724 1.00 92.94 73 SER A O 1
ATOM 565 N N . LEU A 1 74 ? 18.141 5.029 -26.581 1.00 93.44 74 LEU A N 1
ATOM 566 C CA . LEU A 1 74 ? 19.177 4.002 -26.714 1.00 93.44 74 LEU A CA 1
ATOM 567 C C . LEU A 1 74 ? 18.796 3.027 -27.830 1.00 93.44 74 LEU A C 1
ATOM 569 O O . LEU A 1 74 ? 17.698 2.481 -27.812 1.00 93.44 74 LEU A O 1
ATOM 573 N N . ASP A 1 75 ? 19.709 2.763 -28.762 1.00 93.25 75 ASP A N 1
ATOM 574 C CA . ASP A 1 75 ? 19.427 1.981 -29.972 1.00 93.25 75 ASP A CA 1
ATOM 575 C C . ASP A 1 75 ? 20.325 0.747 -30.102 1.00 93.25 75 ASP A C 1
ATOM 577 O O . ASP A 1 75 ? 21.273 0.565 -29.346 1.00 93.25 75 ASP A O 1
ATOM 581 N N . GLY A 1 76 ? 20.059 -0.114 -31.086 1.00 91.56 76 GLY A N 1
ATOM 582 C CA . GLY A 1 76 ? 20.974 -1.198 -31.481 1.00 91.56 76 GLY A CA 1
ATOM 583 C C . GLY A 1 76 ? 20.890 -2.482 -30.643 1.00 91.56 76 GLY A C 1
ATOM 584 O O . GLY A 1 76 ? 21.659 -3.422 -30.881 1.00 91.56 76 GLY A O 1
ATOM 585 N N . ILE A 1 77 ? 19.954 -2.562 -29.693 1.00 94.56 77 ILE A N 1
ATOM 586 C CA . ILE A 1 77 ? 19.610 -3.803 -28.981 1.00 94.56 77 ILE A CA 1
ATOM 587 C C . ILE A 1 77 ? 18.713 -4.686 -29.868 1.00 94.56 77 ILE A C 1
ATOM 589 O O . ILE A 1 77 ? 17.771 -4.165 -30.469 1.00 94.56 77 ILE A O 1
ATOM 593 N N . PRO A 1 78 ? 18.974 -6.000 -30.003 1.00 94.88 78 PRO A N 1
ATOM 594 C CA . PRO A 1 78 ? 18.084 -6.898 -30.739 1.00 94.88 78 PRO A CA 1
ATOM 595 C C . PRO A 1 78 ? 16.647 -6.858 -30.204 1.00 94.88 78 PRO A C 1
ATOM 597 O O . PRO A 1 78 ? 16.429 -6.766 -28.997 1.00 94.88 78 PRO A O 1
ATOM 600 N N . ASN A 1 79 ? 15.650 -6.971 -31.087 1.00 93.12 79 ASN A N 1
ATOM 601 C CA . ASN A 1 79 ? 14.233 -6.908 -30.692 1.00 93.12 79 ASN A CA 1
ATOM 602 C C . ASN A 1 79 ? 13.858 -7.919 -29.588 1.00 93.12 79 ASN A C 1
ATOM 604 O O . ASN A 1 79 ? 13.077 -7.595 -28.691 1.00 93.12 79 ASN A O 1
ATOM 608 N N . ALA A 1 80 ? 14.416 -9.134 -29.644 1.00 93.00 80 ALA A N 1
ATOM 609 C CA . ALA A 1 80 ? 14.176 -10.175 -28.645 1.00 93.00 80 ALA A CA 1
ATOM 610 C C . ALA A 1 80 ? 14.689 -9.757 -27.257 1.00 93.00 80 ALA A C 1
ATOM 612 O O . ALA A 1 80 ? 13.922 -9.765 -26.292 1.00 93.00 80 ALA A O 1
ATOM 613 N N . ASP A 1 81 ? 15.938 -9.297 -27.185 1.00 93.94 81 ASP A N 1
ATOM 614 C CA . ASP A 1 81 ? 16.579 -8.842 -25.949 1.00 93.94 81 ASP A CA 1
ATOM 615 C C . ASP A 1 81 ? 15.869 -7.612 -25.376 1.00 93.94 81 ASP A C 1
ATOM 617 O O . ASP A 1 81 ? 15.666 -7.510 -24.169 1.00 93.94 81 ASP A O 1
ATOM 621 N N . ALA A 1 82 ? 15.425 -6.689 -26.235 1.00 94.31 82 ALA A N 1
ATOM 622 C CA . ALA A 1 82 ? 14.682 -5.505 -25.815 1.00 94.31 82 ALA A CA 1
ATOM 623 C C . ALA A 1 82 ? 13.326 -5.863 -25.190 1.00 94.31 82 ALA A C 1
ATOM 625 O O . ALA A 1 82 ? 12.929 -5.280 -24.177 1.00 94.31 82 ALA A O 1
ATOM 626 N N . LYS A 1 83 ? 12.624 -6.851 -25.758 1.00 94.38 83 LYS A N 1
ATOM 627 C CA . LYS A 1 83 ? 11.362 -7.365 -25.212 1.00 94.38 83 LYS A CA 1
ATOM 628 C C . LYS A 1 83 ? 11.574 -8.099 -23.886 1.00 94.38 83 LYS A C 1
ATOM 630 O O . LYS A 1 83 ? 10.786 -7.916 -22.952 1.00 94.38 83 LYS A O 1
ATOM 635 N N . GLU A 1 84 ? 12.629 -8.908 -23.785 1.00 94.38 84 GLU A N 1
ATOM 636 C CA . GLU A 1 84 ? 13.001 -9.560 -22.527 1.00 94.38 84 GLU A CA 1
ATOM 637 C C . GLU A 1 84 ? 13.318 -8.511 -21.455 1.00 94.38 84 GLU A C 1
ATOM 639 O O . GLU A 1 84 ? 12.726 -8.528 -20.374 1.00 94.38 84 GLU A O 1
ATOM 644 N N . MET A 1 85 ? 14.177 -7.544 -21.778 1.00 94.38 85 MET A N 1
ATOM 645 C CA . MET A 1 85 ? 14.557 -6.449 -20.891 1.00 94.38 85 MET A CA 1
ATOM 646 C C . MET A 1 85 ? 13.333 -5.677 -20.395 1.00 94.38 85 MET A C 1
ATOM 648 O O . MET A 1 85 ? 13.191 -5.483 -19.190 1.00 94.38 85 MET A O 1
ATOM 652 N N . ALA A 1 86 ? 12.419 -5.283 -21.289 1.00 94.00 86 ALA A N 1
ATOM 653 C CA . ALA A 1 86 ? 11.193 -4.579 -20.913 1.00 94.00 86 ALA A CA 1
ATOM 654 C C . ALA A 1 86 ? 10.360 -5.378 -19.903 1.00 94.00 86 ALA A C 1
ATOM 656 O O . ALA A 1 86 ? 9.859 -4.824 -18.925 1.00 94.00 86 ALA A O 1
ATOM 657 N N . THR A 1 87 ? 10.257 -6.693 -20.107 1.00 94.12 87 THR A N 1
ATOM 658 C CA . THR A 1 87 ? 9.533 -7.593 -19.203 1.00 94.12 87 THR A CA 1
ATOM 659 C C . THR A 1 87 ? 10.198 -7.645 -17.828 1.00 94.12 87 THR A C 1
ATOM 661 O O . THR A 1 87 ? 9.521 -7.525 -16.805 1.00 94.12 87 THR A O 1
ATOM 664 N N . VAL A 1 88 ? 11.524 -7.790 -17.785 1.00 93.88 88 VAL A N 1
ATOM 665 C CA . VAL A 1 88 ? 12.282 -7.859 -16.529 1.00 93.88 88 VAL A CA 1
ATOM 666 C C . VAL A 1 88 ? 12.232 -6.529 -15.774 1.00 93.88 88 VAL A C 1
ATOM 668 O O . VAL A 1 88 ? 11.986 -6.521 -14.567 1.00 93.88 88 VAL A O 1
ATOM 671 N N . VAL A 1 89 ? 12.403 -5.406 -16.475 1.00 93.81 89 VAL A N 1
ATOM 672 C CA . VAL A 1 89 ? 12.300 -4.059 -15.898 1.00 93.81 89 VAL A CA 1
ATOM 673 C C . VAL A 1 89 ? 10.897 -3.826 -15.344 1.00 93.81 89 VAL A C 1
ATOM 675 O O . VAL A 1 89 ? 10.772 -3.441 -14.185 1.00 93.81 89 VAL A O 1
ATOM 678 N N . ALA A 1 90 ? 9.838 -4.142 -16.096 1.00 93.06 90 ALA A N 1
ATOM 679 C CA . ALA A 1 90 ? 8.461 -3.989 -15.624 1.00 93.06 90 ALA A CA 1
ATOM 680 C C . ALA A 1 90 ? 8.180 -4.813 -14.353 1.00 93.06 90 ALA A C 1
ATOM 682 O O . ALA A 1 90 ? 7.540 -4.330 -13.416 1.00 93.06 90 ALA A O 1
ATOM 683 N N . GLN A 1 91 ? 8.693 -6.046 -14.279 1.00 92.75 91 GLN A N 1
ATOM 684 C CA . GLN A 1 91 ? 8.582 -6.870 -13.073 1.00 92.75 91 GLN A CA 1
ATOM 685 C C . GLN A 1 91 ? 9.338 -6.267 -11.884 1.00 92.75 91 GLN A C 1
ATOM 687 O O . GLN A 1 91 ? 8.830 -6.294 -10.762 1.00 92.75 91 GLN A O 1
ATOM 692 N N . ALA A 1 92 ? 10.538 -5.733 -12.109 1.00 92.38 92 ALA A N 1
ATOM 693 C CA . ALA A 1 92 ? 11.348 -5.128 -11.059 1.00 92.38 92 ALA A CA 1
ATOM 694 C C . ALA A 1 92 ? 10.742 -3.807 -10.553 1.00 92.38 92 ALA A C 1
ATOM 696 O O . ALA A 1 92 ? 10.611 -3.635 -9.343 1.00 92.38 92 ALA A O 1
ATOM 697 N N . VAL A 1 93 ? 10.257 -2.943 -11.453 1.00 93.31 93 VAL A N 1
ATOM 698 C CA . VAL A 1 93 ? 9.490 -1.727 -11.122 1.00 93.31 93 VAL A CA 1
ATOM 699 C C . VAL A 1 93 ? 8.270 -2.083 -10.276 1.00 93.31 93 VAL A C 1
ATOM 701 O O . VAL A 1 93 ? 8.071 -1.513 -9.204 1.00 93.31 93 VAL A O 1
ATOM 704 N N . ARG A 1 94 ? 7.474 -3.076 -10.702 1.00 91.94 94 ARG A N 1
ATOM 705 C CA . ARG A 1 94 ? 6.294 -3.518 -9.945 1.00 91.94 94 ARG A CA 1
ATOM 706 C C . ARG A 1 94 ? 6.670 -3.987 -8.541 1.00 91.94 94 ARG A C 1
ATOM 708 O O . ARG A 1 94 ? 6.007 -3.613 -7.577 1.00 91.94 94 ARG A O 1
ATOM 715 N N . LYS A 1 95 ? 7.730 -4.789 -8.408 1.00 91.38 95 LYS A N 1
ATOM 716 C CA . LYS A 1 95 ? 8.224 -5.249 -7.100 1.00 91.38 95 LYS A CA 1
ATOM 717 C C . LYS A 1 95 ? 8.675 -4.084 -6.221 1.00 91.38 95 LYS A C 1
ATOM 719 O O . LYS A 1 95 ? 8.323 -4.063 -5.044 1.00 91.38 95 LYS A O 1
ATOM 724 N N . ALA A 1 96 ? 9.409 -3.123 -6.778 1.00 91.44 96 ALA A N 1
ATOM 725 C CA . ALA A 1 96 ? 9.867 -1.945 -6.050 1.00 91.44 96 ALA A CA 1
ATOM 726 C C . ALA A 1 96 ? 8.692 -1.092 -5.554 1.00 91.44 96 ALA A C 1
ATOM 728 O O . ALA A 1 96 ? 8.659 -0.750 -4.372 1.00 91.44 96 ALA A O 1
ATOM 729 N N . ARG A 1 97 ? 7.687 -0.854 -6.407 1.00 91.25 97 ARG A N 1
ATOM 730 C CA . ARG A 1 97 ? 6.463 -0.123 -6.048 1.00 91.25 97 ARG A CA 1
ATOM 731 C C . ARG A 1 97 ? 5.695 -0.805 -4.919 1.00 91.25 97 ARG A C 1
ATOM 733 O O . ARG A 1 97 ? 5.329 -0.154 -3.947 1.00 91.25 97 ARG A O 1
ATOM 740 N N . VAL A 1 98 ? 5.484 -2.120 -5.004 1.00 91.94 98 VAL A N 1
ATOM 741 C CA . VAL A 1 98 ? 4.822 -2.871 -3.923 1.00 91.94 98 VAL A CA 1
ATOM 742 C C . VAL A 1 98 ? 5.640 -2.792 -2.636 1.00 91.94 98 VAL A C 1
ATOM 744 O O . VAL A 1 98 ? 5.082 -2.546 -1.572 1.00 91.94 98 VAL A O 1
ATOM 747 N N . ALA A 1 99 ? 6.962 -2.956 -2.709 1.00 91.50 99 ALA A N 1
ATOM 748 C CA . ALA A 1 99 ? 7.818 -2.850 -1.533 1.00 91.50 99 ALA A CA 1
ATOM 749 C C . ALA A 1 99 ? 7.741 -1.456 -0.887 1.00 91.50 99 ALA A C 1
ATOM 751 O O . ALA A 1 99 ? 7.722 -1.356 0.337 1.00 91.50 99 ALA A O 1
ATOM 752 N N . GLU A 1 100 ? 7.669 -0.393 -1.685 1.00 91.75 100 GLU A N 1
ATOM 753 C CA . GLU A 1 100 ? 7.483 0.974 -1.200 1.00 91.75 100 GLU A CA 1
ATOM 754 C C . GLU A 1 100 ? 6.123 1.182 -0.534 1.00 91.75 100 GLU A C 1
ATOM 756 O O . GLU A 1 100 ? 6.079 1.637 0.607 1.00 91.75 100 GLU A O 1
ATOM 761 N N . LEU A 1 101 ? 5.035 0.747 -1.175 1.00 92.62 101 LEU A N 1
ATOM 762 C CA . LEU A 1 101 ? 3.693 0.779 -0.586 1.00 92.62 101 LEU A CA 1
ATOM 763 C C . LEU A 1 101 ? 3.654 0.065 0.770 1.00 92.62 101 LEU A C 1
ATOM 765 O O . LEU A 1 101 ? 3.107 0.591 1.738 1.00 92.62 101 LEU A O 1
ATOM 769 N N . LEU A 1 102 ? 4.283 -1.109 0.871 1.00 93.25 102 LEU A N 1
ATOM 770 C CA . LEU A 1 102 ? 4.350 -1.862 2.122 1.00 93.25 102 LEU A CA 1
ATOM 771 C C . LEU A 1 102 ? 5.228 -1.181 3.179 1.00 93.25 102 LEU A C 1
ATOM 773 O O . LEU A 1 102 ? 4.904 -1.240 4.366 1.00 93.25 102 LEU A O 1
ATOM 777 N N . ARG A 1 103 ? 6.325 -0.519 2.790 1.00 93.25 103 ARG A N 1
ATOM 778 C CA . ARG A 1 103 ? 7.122 0.294 3.724 1.00 93.25 103 ARG A CA 1
ATOM 779 C C . ARG A 1 103 ? 6.299 1.454 4.277 1.00 93.25 103 ARG A C 1
ATOM 781 O O . ARG A 1 103 ? 6.252 1.612 5.496 1.00 93.25 103 ARG A O 1
ATOM 788 N N . ASN A 1 104 ? 5.609 2.191 3.410 1.00 93.19 104 ASN A N 1
ATOM 789 C CA . ASN A 1 104 ? 4.763 3.322 3.794 1.00 93.19 104 ASN A CA 1
ATOM 790 C C . ASN A 1 104 ? 3.621 2.861 4.708 1.00 93.19 104 ASN A C 1
ATOM 792 O O . ASN A 1 104 ? 3.378 3.461 5.753 1.00 93.19 104 ASN A O 1
ATOM 796 N N . PHE A 1 105 ? 2.992 1.728 4.384 1.00 94.06 105 PHE A N 1
ATOM 797 C CA . PHE A 1 105 ? 1.991 1.091 5.239 1.00 94.06 105 PHE A CA 1
ATOM 798 C C . PHE A 1 105 ? 2.542 0.765 6.628 1.00 94.06 105 PHE A C 1
ATOM 800 O O . PHE A 1 105 ? 1.952 1.158 7.630 1.00 94.06 105 PHE A O 1
ATOM 807 N N . ASN A 1 106 ? 3.700 0.108 6.711 1.00 91.81 106 ASN A N 1
ATOM 808 C CA . ASN A 1 106 ? 4.307 -0.241 7.995 1.00 91.81 106 ASN A CA 1
ATOM 809 C C . ASN A 1 106 ? 4.674 0.993 8.835 1.00 91.81 106 ASN A C 1
ATOM 811 O O . ASN A 1 106 ? 4.596 0.942 10.063 1.00 91.81 106 ASN A O 1
ATOM 815 N N . GLN A 1 107 ? 5.057 2.100 8.197 1.00 92.88 107 GLN A N 1
ATOM 816 C CA . GLN A 1 107 ? 5.305 3.370 8.879 1.00 92.88 107 GLN A CA 1
ATOM 817 C C . GLN A 1 107 ? 4.003 3.995 9.398 1.00 92.88 107 GLN A C 1
ATOM 819 O O . GLN A 1 107 ? 3.920 4.319 10.583 1.00 92.88 107 GLN A O 1
ATOM 824 N N . ALA A 1 108 ? 2.970 4.081 8.554 1.00 92.69 108 ALA A N 1
ATOM 825 C CA . ALA A 1 108 ? 1.657 4.627 8.908 1.00 92.69 108 ALA A CA 1
ATOM 826 C C . ALA A 1 108 ? 0.909 3.784 9.957 1.00 92.69 108 ALA A C 1
ATOM 828 O O . ALA A 1 108 ? 0.052 4.289 10.683 1.00 92.69 108 ALA A O 1
ATOM 829 N N . LEU A 1 109 ? 1.242 2.497 10.071 1.00 93.94 109 LEU A N 1
ATOM 830 C CA . LEU A 1 109 ? 0.610 1.579 11.013 1.00 93.94 109 LEU A CA 1
ATOM 831 C C . LEU A 1 109 ? 1.081 1.779 12.459 1.00 93.94 109 LEU A C 1
ATOM 833 O O . LEU A 1 109 ? 0.324 1.509 13.390 1.00 93.94 109 LEU A O 1
ATOM 837 N N . ARG A 1 110 ? 2.306 2.274 12.681 1.00 92.88 110 ARG A N 1
ATOM 838 C CA . ARG A 1 110 ? 2.857 2.444 14.040 1.00 92.88 110 ARG A CA 1
ATOM 839 C C . ARG A 1 110 ? 2.001 3.372 14.919 1.00 92.88 110 ARG A C 1
ATOM 841 O O . ARG A 1 110 ? 1.621 2.926 16.004 1.00 92.88 110 ARG A O 1
ATOM 848 N N . PRO A 1 111 ? 1.621 4.591 14.478 1.00 94.62 111 PRO A N 1
ATOM 849 C CA . PRO A 1 111 ? 0.725 5.451 15.253 1.00 94.62 111 PRO A CA 1
ATOM 850 C C . PRO A 1 111 ? -0.637 4.809 15.526 1.00 94.62 111 PRO A C 1
ATOM 852 O O . PRO A 1 111 ? -1.202 5.006 16.595 1.00 94.62 111 PRO A O 1
ATOM 855 N N . VAL A 1 112 ? -1.156 4.012 14.587 1.00 95.38 112 VAL A N 1
ATOM 856 C CA . VAL A 1 112 ? -2.449 3.324 14.730 1.00 95.38 112 VAL A CA 1
ATOM 857 C C . VAL A 1 112 ? -2.394 2.270 15.830 1.00 95.38 112 VAL A C 1
ATOM 859 O O . VAL A 1 112 ? -3.297 2.206 16.660 1.00 95.38 112 VAL A O 1
ATOM 862 N N . LEU A 1 113 ? -1.325 1.471 15.878 1.00 95.25 113 LEU A N 1
ATOM 863 C CA . LEU A 1 113 ? -1.128 0.480 16.938 1.00 95.25 113 LEU A CA 1
ATOM 864 C C . LEU A 1 113 ? -0.988 1.139 18.309 1.00 95.25 113 LEU A C 1
ATOM 866 O O . LEU A 1 113 ? -1.613 0.694 19.274 1.00 95.25 113 LEU A O 1
ATOM 870 N N . GLN A 1 114 ? -0.197 2.211 18.382 1.00 94.88 114 GLN A N 1
ATOM 871 C CA . GLN A 1 114 ? -0.009 2.967 19.614 1.00 94.88 114 GLN A CA 1
ATOM 872 C C . GLN A 1 114 ? -1.330 3.576 20.086 1.00 94.88 114 GLN A C 1
ATOM 874 O O . GLN A 1 114 ? -1.712 3.379 21.237 1.00 94.88 114 GLN A O 1
ATOM 879 N N . TRP A 1 115 ? -2.061 4.245 19.193 1.00 96.25 115 TRP A N 1
ATOM 880 C CA . TRP A 1 115 ? -3.378 4.797 19.492 1.00 96.25 115 TRP A CA 1
ATOM 881 C C . TRP A 1 115 ? -4.353 3.709 19.952 1.00 96.25 115 TRP A C 1
ATOM 883 O O . TRP A 1 115 ? -4.974 3.868 20.995 1.00 96.25 115 TRP A O 1
ATOM 893 N N . ALA A 1 116 ? -4.445 2.573 19.254 1.00 96.06 116 ALA A N 1
ATOM 894 C CA . ALA A 1 116 ? -5.372 1.499 19.612 1.00 96.06 116 ALA A CA 1
ATOM 895 C C . ALA A 1 116 ? -5.069 0.909 20.999 1.00 96.06 116 ALA A C 1
ATOM 897 O O . ALA A 1 116 ? -5.986 0.640 21.775 1.00 96.06 116 ALA A O 1
ATOM 898 N N . SER A 1 117 ? -3.788 0.722 21.330 1.00 95.62 117 SER A N 1
ATOM 899 C CA . SER A 1 117 ? -3.367 0.268 22.658 1.00 95.62 117 SER A CA 1
ATOM 900 C C . SER A 1 117 ? -3.698 1.303 23.737 1.00 95.62 117 SER A C 1
ATOM 902 O O . SER A 1 117 ? -4.313 0.962 24.749 1.00 95.62 117 SER A O 1
ATOM 904 N N . SER A 1 118 ? -3.342 2.570 23.507 1.00 95.31 118 SER A N 1
ATOM 905 C CA . SER A 1 118 ? -3.604 3.669 24.441 1.00 95.31 118 SER A CA 1
ATOM 906 C C . SER A 1 118 ? -5.097 3.892 24.666 1.00 95.31 118 SER A C 1
ATOM 908 O O . SER A 1 118 ? -5.522 4.013 25.809 1.00 95.31 118 SER A O 1
ATOM 910 N N . ALA A 1 119 ? -5.905 3.869 23.606 1.00 94.94 119 ALA A N 1
ATOM 911 C CA . ALA A 1 119 ? -7.350 4.037 23.680 1.00 94.94 119 ALA A CA 1
ATOM 912 C C . ALA A 1 119 ? -8.004 2.907 24.489 1.00 94.94 119 ALA A C 1
ATOM 914 O O . ALA A 1 119 ? -8.808 3.173 25.379 1.00 94.94 119 ALA A O 1
ATOM 915 N N . ARG A 1 120 ? -7.609 1.643 24.261 1.00 94.94 120 ARG A N 1
ATOM 916 C CA . ARG A 1 12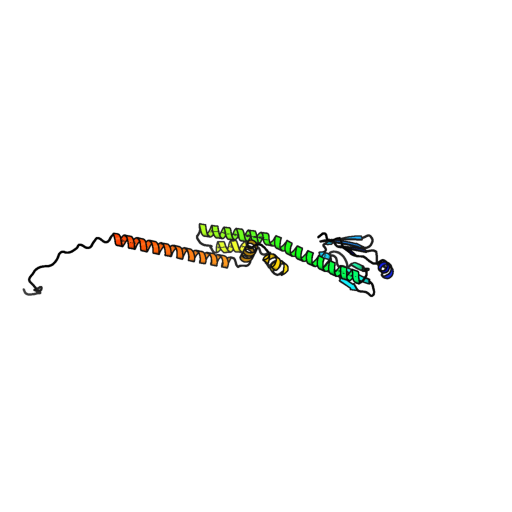0 ? -8.086 0.505 25.071 1.00 94.94 120 ARG A CA 1
ATOM 917 C C . ARG A 1 120 ? -7.716 0.662 2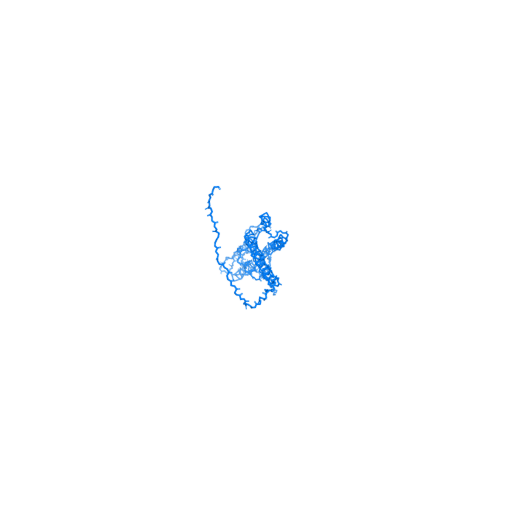6.547 1.00 94.94 120 ARG A C 1
ATOM 919 O O . ARG A 1 120 ? -8.565 0.446 27.412 1.00 94.94 120 ARG A O 1
ATOM 926 N N . GLY A 1 121 ? -6.471 1.050 26.833 1.00 95.19 121 GLY A N 1
ATOM 927 C CA . GLY A 1 121 ? -6.003 1.304 28.198 1.00 95.19 121 GLY A CA 1
ATOM 928 C C . GLY A 1 121 ? -6.772 2.439 28.877 1.00 95.19 121 GLY A C 1
ATOM 929 O O . GLY A 1 121 ? -7.236 2.278 30.004 1.00 95.19 121 GLY A O 1
ATOM 930 N N . ALA A 1 122 ? -6.980 3.545 28.164 1.00 94.56 122 ALA A N 1
ATOM 931 C CA . ALA A 1 122 ? -7.723 4.703 28.643 1.00 94.56 122 ALA A CA 1
ATOM 932 C C . ALA A 1 122 ? -9.196 4.365 28.918 1.00 94.56 122 ALA A C 1
ATOM 934 O O . ALA A 1 122 ? -9.706 4.726 29.974 1.00 94.56 122 ALA A O 1
ATOM 935 N N . CYS A 1 123 ? -9.862 3.613 28.030 1.00 94.31 123 CYS A N 1
ATOM 936 C CA . CYS A 1 123 ? -11.234 3.152 28.259 1.00 94.31 123 CYS A CA 1
ATOM 937 C C . CYS A 1 123 ? -11.331 2.303 29.528 1.00 94.31 123 CYS A C 1
ATOM 939 O O . CYS A 1 123 ? -12.220 2.519 30.347 1.00 94.31 123 CYS A O 1
ATOM 941 N N . LYS A 1 124 ? -10.401 1.355 29.714 1.00 94.06 124 LYS A N 1
ATOM 942 C CA . LYS A 1 124 ? -10.372 0.509 30.912 1.00 94.06 124 LYS A CA 1
ATOM 943 C C . LYS A 1 124 ? -10.185 1.346 32.179 1.00 94.06 124 LYS A C 1
ATOM 945 O O . LYS A 1 124 ? -10.945 1.176 33.124 1.00 94.06 124 LYS A O 1
ATOM 950 N N . ALA A 1 125 ? -9.217 2.263 32.184 1.00 94.31 125 ALA A N 1
ATOM 951 C CA . ALA A 1 125 ? -8.954 3.131 33.329 1.00 94.31 125 ALA A CA 1
ATOM 952 C C . ALA A 1 125 ? -10.161 4.022 33.668 1.00 94.31 125 ALA A C 1
ATOM 954 O O . ALA A 1 125 ? -10.545 4.125 34.830 1.00 94.31 125 ALA A O 1
ATOM 955 N N . GLN A 1 126 ? -10.794 4.613 32.652 1.00 94.50 126 GLN A N 1
ATOM 956 C CA . GLN A 1 126 ? -11.970 5.464 32.815 1.00 94.50 126 GLN A CA 1
ATOM 957 C C . GLN A 1 126 ? -13.169 4.682 33.372 1.00 94.50 126 GLN A C 1
ATOM 959 O O . GLN A 1 126 ? -13.832 5.162 34.291 1.00 94.50 126 GLN A O 1
ATOM 964 N N . LEU A 1 127 ? -13.426 3.473 32.862 1.00 92.38 127 LEU A N 1
ATOM 965 C CA . LEU A 1 127 ? -14.476 2.596 33.386 1.00 92.38 127 LEU A CA 1
ATOM 966 C C . LEU A 1 127 ? -14.205 2.195 34.837 1.00 92.38 127 LEU A C 1
ATOM 968 O O . LEU A 1 127 ? -15.109 2.272 35.656 1.00 92.38 127 LEU A O 1
ATOM 972 N N . THR A 1 128 ? -12.970 1.833 35.191 1.00 90.69 128 THR A N 1
ATOM 973 C CA . THR A 1 128 ? -12.627 1.498 36.582 1.00 90.69 128 THR A CA 1
ATOM 974 C C . THR A 1 128 ? -12.774 2.696 3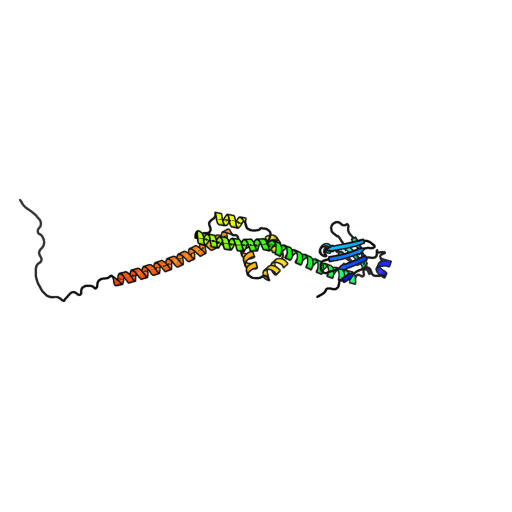7.523 1.00 90.69 128 THR A C 1
ATOM 976 O O . THR A 1 128 ? -13.199 2.524 38.660 1.00 90.69 128 THR A O 1
ATOM 979 N N . ALA A 1 129 ? -12.434 3.905 37.071 1.00 92.06 129 ALA A N 1
ATOM 980 C CA . ALA A 1 129 ? -12.466 5.096 37.916 1.00 92.06 129 ALA A CA 1
ATOM 981 C C . ALA A 1 129 ? -13.860 5.731 38.045 1.00 92.06 129 ALA A C 1
ATOM 983 O O . ALA A 1 129 ? -14.165 6.316 39.081 1.00 92.06 129 ALA A O 1
ATOM 984 N N . ARG A 1 130 ? -14.680 5.689 36.986 1.00 89.44 130 ARG A N 1
ATOM 985 C CA . ARG A 1 130 ? -15.952 6.433 36.914 1.00 89.44 130 ARG A CA 1
ATOM 986 C C . ARG A 1 130 ? -17.168 5.594 36.526 1.00 89.44 130 ARG A C 1
ATOM 988 O O . ARG A 1 130 ? -18.267 6.133 36.520 1.00 89.44 130 ARG A O 1
ATOM 995 N N . GLY A 1 131 ? -16.988 4.336 36.127 1.00 90.62 131 GLY A N 1
ATOM 996 C CA . GLY A 1 131 ? -18.066 3.476 35.625 1.00 90.62 131 GLY A CA 1
ATOM 997 C C . GLY A 1 131 ? -18.629 3.884 34.259 1.00 90.62 131 GLY A C 1
ATOM 998 O O . GLY A 1 131 ? -19.559 3.256 33.772 1.00 90.62 131 GLY A O 1
ATOM 999 N N . TRP A 1 132 ? -18.109 4.935 33.610 1.00 93.56 132 TRP A N 1
ATOM 1000 C CA . TRP A 1 132 ? -18.668 5.421 32.343 1.00 93.56 132 TRP A CA 1
ATOM 1001 C C . TRP A 1 132 ? -17.661 6.178 31.473 1.00 93.56 132 TRP A C 1
ATOM 1003 O O . TRP A 1 132 ? -16.852 6.975 31.964 1.00 93.56 132 TRP A O 1
ATOM 1013 N N . LEU A 1 133 ? -17.755 5.992 30.152 1.00 94.69 133 LEU A N 1
ATOM 1014 C CA . LEU A 1 133 ? -17.024 6.777 29.156 1.00 94.69 133 LEU A CA 1
ATOM 1015 C C . LEU A 1 133 ? -17.814 8.050 28.821 1.00 94.69 133 LEU A C 1
ATOM 1017 O O . LEU A 1 133 ? -18.823 7.998 28.111 1.00 94.69 133 LEU A O 1
ATOM 1021 N N . THR A 1 134 ? -17.374 9.195 29.350 1.00 93.56 134 THR A N 1
ATOM 1022 C CA . THR A 1 134 ? -18.068 10.486 29.186 1.00 93.56 134 THR A CA 1
ATOM 1023 C C . THR A 1 134 ? -17.889 11.069 27.784 1.00 93.56 134 THR A C 1
ATOM 1025 O O . THR A 1 134 ? -17.038 10.627 27.012 1.00 93.56 134 THR A O 1
ATOM 1028 N N . ARG A 1 135 ? -18.687 12.085 27.440 1.00 93.88 135 ARG A N 1
ATOM 1029 C CA . ARG A 1 135 ? -18.600 12.771 26.143 1.00 93.88 135 ARG A CA 1
ATOM 1030 C C . ARG A 1 135 ? -17.224 13.405 25.923 1.00 93.88 135 ARG A C 1
ATOM 1032 O O . ARG A 1 135 ? -16.640 13.225 24.861 1.00 93.88 135 ARG A O 1
ATOM 1039 N N . GLU A 1 136 ? -16.694 14.080 26.937 1.00 93.69 136 GLU A N 1
ATOM 1040 C CA . GLU A 1 136 ? -15.398 14.767 26.891 1.00 93.69 136 GLU A CA 1
ATOM 1041 C C . GLU A 1 136 ? -14.269 13.757 26.666 1.00 93.69 136 GLU A C 1
ATOM 1043 O O . GLU A 1 136 ? -13.360 13.984 25.871 1.00 93.69 136 GLU A O 1
ATOM 1048 N N . PHE A 1 137 ? -14.359 12.590 27.315 1.00 94.12 137 PHE A N 1
ATOM 1049 C CA . PHE A 1 137 ? -13.417 11.497 27.099 1.00 94.12 137 PHE A CA 1
ATOM 1050 C C . PHE A 1 137 ? -13.444 11.009 25.643 1.00 94.12 137 PHE A C 1
ATOM 1052 O O . PHE A 1 137 ? -12.391 10.853 25.023 1.00 94.12 137 PHE A O 1
ATOM 1059 N N . LYS A 1 138 ? -14.640 10.790 25.081 1.00 94.56 138 LYS A N 1
ATOM 1060 C CA . LYS A 1 138 ? -14.807 10.339 23.690 1.00 94.56 138 LYS A CA 1
ATOM 1061 C C . LYS A 1 138 ? -14.242 11.339 22.683 1.00 94.56 138 LYS A C 1
ATOM 1063 O O . LYS A 1 138 ? -13.591 10.931 21.722 1.00 94.56 138 LYS A O 1
ATOM 1068 N N . GLU A 1 139 ? -14.449 12.630 22.924 1.00 94.00 139 GLU A N 1
ATOM 1069 C CA . GLU A 1 139 ? -13.930 13.707 22.081 1.00 94.00 139 GLU A CA 1
ATOM 1070 C C . GLU A 1 139 ? -12.397 13.738 22.084 1.00 94.00 139 GLU A C 1
ATOM 1072 O O . GLU A 1 139 ? -11.779 13.708 21.019 1.00 94.00 139 GLU A O 1
ATOM 1077 N N . VAL A 1 140 ? -11.769 13.680 23.265 1.00 94.12 140 VAL A N 1
ATOM 1078 C CA . VAL A 1 140 ? -10.302 13.626 23.388 1.00 94.12 140 VAL A CA 1
ATOM 1079 C C . VAL A 1 140 ? -9.728 12.421 22.639 1.00 94.12 140 VAL A C 1
ATOM 1081 O O . VAL A 1 140 ? -8.792 12.570 21.856 1.00 94.12 140 VAL A O 1
ATOM 1084 N N . GLN A 1 141 ? -10.293 11.228 22.829 1.00 93.38 141 GLN A N 1
ATOM 1085 C CA . GLN A 1 141 ? -9.794 10.016 22.166 1.00 93.38 141 GLN A CA 1
ATOM 1086 C C . GLN A 1 141 ? -10.008 10.029 20.646 1.00 93.38 141 GLN A C 1
ATOM 1088 O O . GLN A 1 141 ? -9.154 9.533 19.903 1.00 93.38 141 GLN A O 1
ATOM 1093 N N . SER A 1 142 ? -11.114 10.615 20.179 1.00 92.50 142 SER A N 1
ATOM 1094 C CA . SER A 1 142 ? -11.393 10.793 18.750 1.00 92.50 142 SER A CA 1
ATOM 1095 C C . SER A 1 142 ? -10.399 11.752 18.097 1.00 92.50 142 SER A C 1
ATOM 1097 O O . SER A 1 142 ? -9.899 11.457 17.014 1.00 92.50 142 SER A O 1
ATOM 1099 N N . ASN A 1 143 ? -10.039 12.844 18.777 1.00 93.19 143 ASN A N 1
ATOM 1100 C CA . ASN A 1 143 ? -9.067 13.825 18.281 1.00 93.19 143 ASN A CA 1
ATOM 1101 C C . ASN A 1 143 ? -7.627 13.285 18.246 1.00 93.19 143 ASN A C 1
ATOM 1103 O O . ASN A 1 143 ? -6.809 13.753 17.460 1.00 93.19 143 ASN A O 1
ATOM 1107 N N . LEU A 1 144 ? -7.312 12.272 19.059 1.00 93.31 144 LEU A N 1
ATOM 1108 C CA . LEU A 1 144 ? -6.011 11.590 19.049 1.00 93.31 144 LEU A CA 1
ATOM 1109 C C . LEU A 1 144 ? -5.875 10.540 17.932 1.00 93.31 144 LEU A C 1
ATOM 1111 O O . LEU A 1 144 ? -4.813 9.929 17.784 1.00 93.31 144 LEU A O 1
ATOM 1115 N N . LYS A 1 145 ? -6.937 10.288 17.162 1.00 92.94 145 LYS A N 1
ATOM 1116 C CA . LYS A 1 145 ? -6.955 9.256 16.126 1.00 92.94 145 LYS A CA 1
ATOM 1117 C C . LYS A 1 145 ? -6.087 9.664 14.921 1.00 92.94 145 LYS A C 1
ATOM 1119 O O . LYS A 1 145 ? -6.323 10.710 14.321 1.00 92.94 145 LYS A O 1
ATOM 1124 N N . PRO A 1 146 ? -5.117 8.834 14.495 1.00 93.19 146 PRO A N 1
ATOM 1125 C CA . PRO A 1 146 ? -4.239 9.167 13.370 1.00 93.19 146 PRO A CA 1
ATOM 1126 C C . PRO A 1 146 ? -4.966 9.091 12.014 1.00 93.19 146 PRO A C 1
ATOM 1128 O O . PRO A 1 146 ? -5.774 8.191 11.800 1.00 93.19 146 PRO A O 1
ATOM 1131 N N . GLY A 1 147 ? -4.649 9.990 11.071 1.00 87.12 147 GLY A N 1
ATOM 1132 C CA . GLY A 1 147 ? -5.333 10.085 9.763 1.00 87.12 147 GLY A CA 1
ATOM 1133 C C . GLY A 1 147 ? -4.652 9.391 8.569 1.00 87.12 147 GLY A C 1
ATOM 1134 O O . GLY A 1 147 ? -5.276 9.203 7.532 1.00 87.12 147 GLY A O 1
ATOM 1135 N N . GLN A 1 148 ? -3.388 8.981 8.689 1.00 80.50 148 GLN A N 1
ATOM 1136 C CA . GLN A 1 148 ? -2.523 8.659 7.534 1.00 80.50 148 GLN A CA 1
ATOM 1137 C C . GLN A 1 148 ? -2.740 7.265 6.909 1.00 80.50 148 GLN A C 1
ATOM 1139 O O . GLN A 1 148 ? -2.125 6.944 5.897 1.00 80.50 148 GLN A O 1
ATOM 1144 N N . LEU A 1 149 ? -3.586 6.410 7.496 1.00 89.62 149 LEU A N 1
ATOM 1145 C CA . LEU A 1 149 ? -3.729 5.015 7.053 1.00 89.62 149 LEU A CA 1
ATOM 1146 C C . LEU A 1 149 ? -4.819 4.817 5.979 1.00 89.62 149 LEU A C 1
ATOM 1148 O O . LEU A 1 149 ? -4.790 3.817 5.266 1.00 89.62 149 LEU A O 1
ATOM 1152 N N . ALA A 1 150 ? -5.776 5.744 5.849 1.00 89.50 150 ALA A N 1
ATOM 1153 C CA . ALA A 1 150 ? -6.971 5.549 5.017 1.00 89.50 150 ALA A CA 1
ATOM 1154 C C . ALA A 1 150 ? -6.638 5.351 3.531 1.00 89.50 150 ALA A C 1
ATOM 1156 O O . ALA A 1 150 ? -7.125 4.408 2.912 1.00 89.50 150 ALA A O 1
ATOM 1157 N N . GLU A 1 151 ? -5.771 6.205 2.990 1.00 90.06 151 GLU A N 1
ATOM 1158 C CA . GLU A 1 151 ? -5.372 6.181 1.582 1.00 90.06 151 GLU A CA 1
ATOM 1159 C C . GLU A 1 151 ? -4.653 4.876 1.220 1.00 90.06 151 GLU A C 1
ATOM 1161 O O . GLU A 1 151 ? -5.009 4.212 0.251 1.00 90.06 151 GLU A O 1
ATOM 1166 N N . LEU A 1 152 ? -3.722 4.427 2.065 1.00 91.31 152 LEU A N 1
ATOM 1167 C CA . LEU A 1 152 ? -2.962 3.193 1.839 1.00 91.31 152 LEU A CA 1
ATOM 1168 C C . LEU A 1 152 ? -3.845 1.939 1.851 1.00 91.31 152 LEU A C 1
ATOM 1170 O O . LEU A 1 152 ? -3.506 0.943 1.221 1.00 91.31 152 LEU A O 1
ATOM 1174 N N . LEU A 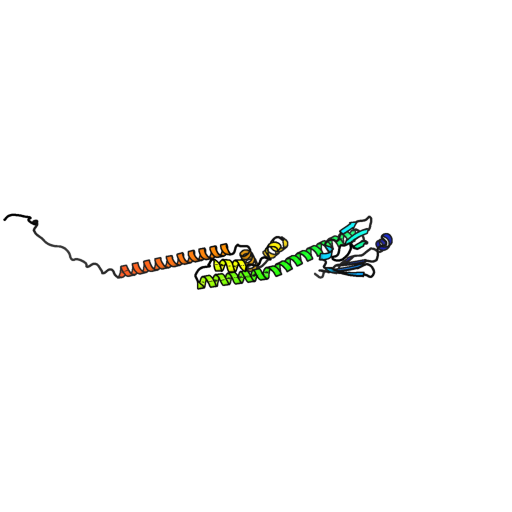1 153 ? -4.985 1.969 2.545 1.00 91.69 153 LEU A N 1
ATOM 1175 C CA . LEU A 1 153 ? -5.932 0.852 2.583 1.00 91.69 153 LEU A CA 1
ATOM 1176 C C . LEU A 1 153 ? -6.823 0.757 1.336 1.00 91.69 153 LEU A C 1
ATOM 1178 O O . LEU A 1 153 ? -7.590 -0.202 1.237 1.00 91.69 153 LEU A O 1
ATOM 1182 N N . THR A 1 154 ? -6.729 1.705 0.398 1.00 92.50 154 THR A N 1
ATOM 1183 C CA . THR A 1 154 ? -7.365 1.591 -0.926 1.00 92.50 154 THR A CA 1
ATOM 1184 C C . THR A 1 154 ? -6.582 0.665 -1.863 1.00 92.50 154 THR A C 1
ATOM 1186 O O . THR A 1 154 ? -7.159 0.082 -2.779 1.00 92.50 154 THR A O 1
ATOM 1189 N N . GLU A 1 155 ? -5.288 0.460 -1.594 1.00 93.06 155 GLU A N 1
ATOM 1190 C CA . GLU A 1 155 ? -4.400 -0.357 -2.417 1.00 93.06 155 GLU A CA 1
ATOM 1191 C C . GLU A 1 155 ? -4.608 -1.866 -2.156 1.00 93.06 155 GLU A C 1
ATOM 1193 O O . GLU A 1 155 ? -4.385 -2.344 -1.034 1.00 93.06 155 GLU A O 1
ATOM 1198 N N . PRO A 1 156 ? -4.970 -2.678 -3.173 1.00 92.69 156 PRO A N 1
ATOM 1199 C CA . PRO A 1 156 ? -5.262 -4.105 -2.990 1.00 92.69 156 PRO A CA 1
ATOM 1200 C C . PRO A 1 156 ? -4.087 -4.914 -2.430 1.00 92.69 156 PRO A C 1
ATOM 1202 O O . PRO A 1 156 ? -4.280 -5.851 -1.650 1.00 92.69 156 PRO A O 1
ATOM 1205 N N . ASP A 1 157 ? -2.858 -4.557 -2.811 1.00 91.62 157 ASP A N 1
ATOM 1206 C CA . ASP A 1 157 ? -1.648 -5.217 -2.320 1.00 91.62 157 ASP A CA 1
ATOM 1207 C C . ASP A 1 157 ? -1.432 -4.961 -0.819 1.00 91.62 157 ASP A C 1
ATOM 1209 O O . ASP A 1 157 ? -1.006 -5.868 -0.097 1.00 91.62 157 ASP A O 1
ATOM 1213 N N . VAL A 1 158 ? -1.800 -3.771 -0.332 1.00 93.12 158 VAL A N 1
ATOM 1214 C CA . VAL A 1 158 ? -1.752 -3.412 1.092 1.00 93.12 158 VAL A CA 1
ATOM 1215 C C . VAL A 1 158 ? -2.837 -4.152 1.869 1.00 93.12 158 VAL A C 1
ATOM 1217 O O . VAL A 1 158 ? -2.550 -4.730 2.916 1.00 93.12 158 VAL A O 1
ATOM 1220 N N . VAL A 1 159 ? -4.064 -4.216 1.345 1.00 93.56 159 VAL A N 1
ATOM 1221 C CA . VAL A 1 159 ? -5.161 -4.972 1.976 1.00 93.56 159 VAL A CA 1
ATOM 1222 C C . VAL A 1 159 ? -4.818 -6.459 2.074 1.00 93.56 159 VAL A C 1
ATOM 1224 O O . VAL A 1 159 ? -4.988 -7.069 3.131 1.00 93.56 159 VAL A O 1
ATOM 1227 N N . ARG A 1 160 ? -4.271 -7.047 1.002 1.00 94.00 160 ARG A N 1
ATOM 1228 C CA . ARG A 1 160 ? -3.803 -8.439 1.012 1.00 94.00 160 ARG A CA 1
ATOM 1229 C C . ARG A 1 160 ? -2.709 -8.648 2.057 1.00 94.00 160 ARG A C 1
ATOM 1231 O O . ARG A 1 160 ? -2.749 -9.641 2.781 1.00 94.00 160 ARG A O 1
ATOM 1238 N N . HIS A 1 161 ? -1.761 -7.716 2.158 1.00 93.00 161 HIS A N 1
ATOM 1239 C CA . HIS A 1 161 ? -0.714 -7.770 3.171 1.00 93.00 161 HIS A CA 1
ATOM 1240 C C . HIS A 1 161 ? -1.286 -7.691 4.592 1.00 93.00 161 HIS A C 1
ATOM 1242 O O . HIS A 1 161 ? -0.932 -8.529 5.414 1.00 93.00 161 HIS A O 1
ATOM 1248 N N . LEU A 1 162 ? -2.209 -6.762 4.868 1.00 93.75 162 LEU A N 1
ATOM 1249 C CA . LEU A 1 162 ? -2.896 -6.636 6.158 1.00 93.75 162 LEU A CA 1
ATOM 1250 C C . LEU A 1 162 ? -3.634 -7.925 6.547 1.00 93.75 162 LEU A C 1
ATOM 1252 O O . LEU A 1 162 ? -3.548 -8.358 7.692 1.00 93.75 162 LEU A O 1
ATOM 1256 N N . ASN A 1 163 ? -4.324 -8.572 5.607 1.00 93.31 163 ASN A N 1
ATOM 1257 C CA . ASN A 1 163 ? -5.059 -9.809 5.886 1.00 93.31 163 ASN A CA 1
ATOM 1258 C C . ASN A 1 163 ? -4.139 -10.968 6.307 1.00 93.31 163 ASN A C 1
ATOM 1260 O O . ASN A 1 163 ? -4.537 -11.799 7.129 1.00 93.31 163 ASN A O 1
ATOM 1264 N N . ALA A 1 164 ? -2.903 -10.986 5.801 1.00 94.19 164 ALA A N 1
ATOM 1265 C CA . ALA A 1 164 ? -1.870 -11.949 6.177 1.00 94.19 164 ALA A CA 1
ATOM 1266 C C . ALA A 1 164 ? -1.173 -11.625 7.515 1.00 94.19 164 ALA A C 1
ATOM 1268 O O . ALA A 1 164 ? -0.387 -12.436 8.003 1.00 94.19 164 ALA A O 1
ATOM 1269 N N . GLN A 1 165 ? -1.439 -10.461 8.118 1.00 93.62 165 GLN A N 1
ATOM 1270 C CA . GLN A 1 165 ? -0.858 -10.086 9.407 1.00 93.62 165 GLN A CA 1
ATOM 1271 C C . GLN A 1 165 ? -1.533 -10.796 10.587 1.00 93.62 165 GLN A C 1
ATOM 1273 O O . GLN A 1 165 ? -2.616 -11.387 10.483 1.00 93.62 165 GLN A O 1
ATOM 1278 N N . ARG A 1 166 ? -0.870 -10.703 11.745 1.00 94.00 166 ARG A N 1
ATOM 1279 C CA . ARG A 1 166 ? -1.352 -11.257 13.015 1.00 94.00 166 ARG A CA 1
ATOM 1280 C C . ARG A 1 166 ? -2.704 -10.645 13.433 1.00 94.00 166 ARG A C 1
ATOM 1282 O O . ARG A 1 166 ? -2.976 -9.492 13.077 1.00 94.00 166 ARG A O 1
ATOM 1289 N N . PRO A 1 167 ? -3.554 -11.382 14.174 1.00 93.38 167 PRO A N 1
ATOM 1290 C CA . PRO A 1 167 ? -4.869 -10.903 14.606 1.00 93.38 167 PRO A CA 1
ATOM 1291 C C . PRO A 1 167 ? -4.833 -9.549 15.320 1.00 93.38 167 PRO A C 1
ATOM 1293 O O . PRO A 1 167 ? -5.640 -8.682 15.013 1.00 93.38 167 PRO A O 1
ATOM 1296 N N . GLU A 1 168 ? -3.833 -9.298 16.164 1.00 91.12 168 GLU A N 1
ATOM 1297 C CA . GLU A 1 168 ? -3.757 -8.083 16.984 1.00 91.12 168 GLU A CA 1
ATOM 1298 C C . GLU A 1 168 ? -3.616 -6.813 16.130 1.00 91.12 168 GLU A C 1
ATOM 1300 O O . GLU A 1 168 ? -4.175 -5.761 16.452 1.00 91.12 168 GLU A O 1
ATOM 1305 N N . LEU A 1 169 ? -2.884 -6.918 15.013 1.00 93.19 169 LEU A N 1
ATOM 1306 C CA . LEU A 1 169 ? -2.743 -5.847 14.024 1.00 93.19 169 LEU A CA 1
ATOM 1307 C C . LEU A 1 169 ? -4.067 -5.593 13.308 1.00 93.19 169 LEU A C 1
ATOM 1309 O O . LEU A 1 169 ? -4.478 -4.443 13.154 1.00 93.19 169 LEU A O 1
ATOM 1313 N N . LYS A 1 170 ? -4.749 -6.666 12.899 1.00 94.81 170 LYS A N 1
ATOM 1314 C CA . LYS A 1 170 ? -6.051 -6.578 12.234 1.00 94.81 170 LYS A CA 1
ATOM 1315 C C . LYS A 1 170 ? -7.093 -5.956 13.157 1.00 94.81 170 LYS A C 1
ATOM 1317 O O . LYS A 1 170 ? -7.807 -5.060 12.721 1.00 94.81 170 LYS A O 1
ATOM 1322 N N . ASP A 1 171 ? -7.103 -6.326 14.433 1.00 94.12 171 ASP A N 1
ATOM 1323 C CA . ASP A 1 171 ? -8.014 -5.777 15.438 1.00 94.12 171 ASP A CA 1
ATOM 1324 C C . ASP A 1 171 ? -7.742 -4.302 15.727 1.00 94.12 171 ASP A C 1
ATOM 1326 O O . ASP A 1 171 ? -8.670 -3.521 15.934 1.00 94.12 171 ASP A O 1
ATOM 1330 N N . ALA A 1 172 ? -6.471 -3.894 15.755 1.00 94.69 172 ALA A N 1
ATOM 1331 C CA . ALA A 1 172 ? -6.110 -2.488 15.900 1.00 94.69 172 ALA A CA 1
ATOM 1332 C C . ALA A 1 172 ? -6.573 -1.658 14.694 1.00 94.69 172 ALA A C 1
ATOM 1334 O O . ALA A 1 172 ? -7.161 -0.593 14.878 1.00 94.69 172 ALA A O 1
ATOM 1335 N N . VAL A 1 173 ? -6.378 -2.162 13.470 1.00 95.12 173 VAL A N 1
ATOM 1336 C CA . VAL A 1 173 ? -6.875 -1.501 12.253 1.00 95.12 173 VAL A CA 1
ATOM 1337 C C . VAL A 1 173 ? -8.405 -1.510 12.203 1.00 95.12 173 VAL A C 1
ATOM 1339 O O . VAL A 1 173 ? -9.000 -0.513 11.806 1.00 95.12 173 VAL A O 1
ATOM 1342 N N . ALA A 1 174 ? -9.061 -2.586 12.641 1.00 94.19 174 ALA A N 1
ATOM 1343 C CA . ALA A 1 174 ? -10.517 -2.670 12.716 1.00 94.19 174 ALA A CA 1
ATOM 1344 C C . ALA A 1 174 ? -11.089 -1.652 13.712 1.00 94.19 174 ALA A C 1
ATOM 1346 O O . ALA A 1 174 ? -12.012 -0.918 13.367 1.00 94.19 174 ALA A O 1
ATOM 1347 N N . LEU A 1 175 ? -10.498 -1.541 14.908 1.00 94.00 175 LEU A N 1
ATOM 1348 C CA . LEU A 1 175 ? -10.847 -0.505 15.882 1.00 94.00 175 LEU A CA 1
ATOM 1349 C C . LEU A 1 175 ? -10.631 0.896 15.301 1.00 94.00 175 LEU A C 1
ATOM 1351 O O . LEU A 1 175 ? -11.494 1.758 15.430 1.00 94.00 175 LEU A O 1
ATOM 1355 N N . TRP A 1 176 ? -9.505 1.110 14.620 1.00 95.50 176 TRP A N 1
ATOM 1356 C CA . TRP A 1 176 ? -9.199 2.380 13.973 1.00 95.50 176 TRP A CA 1
ATOM 1357 C C . TRP A 1 176 ? -10.156 2.714 12.824 1.00 95.50 176 TRP A C 1
ATOM 1359 O O . TRP A 1 176 ? -10.463 3.877 12.613 1.00 95.50 176 TRP A O 1
ATOM 1369 N N . ARG A 1 177 ? -10.698 1.744 12.087 1.00 94.19 177 ARG A N 1
ATOM 1370 C CA . ARG A 1 177 ? -11.687 2.028 11.031 1.00 94.19 177 ARG A CA 1
ATOM 1371 C C . ARG A 1 177 ? -13.017 2.537 11.583 1.00 94.19 177 ARG A C 1
ATOM 1373 O O . ARG A 1 177 ? -13.695 3.300 10.904 1.00 94.19 177 ARG A O 1
ATOM 1380 N N . ARG A 1 178 ? -13.384 2.144 12.803 1.00 93.50 178 ARG A N 1
ATOM 1381 C CA . ARG A 1 178 ? -14.660 2.521 13.420 1.00 93.50 178 ARG A CA 1
ATOM 1382 C C . ARG A 1 178 ? -14.659 3.971 13.902 1.00 93.50 178 ARG A C 1
ATOM 1384 O O . ARG A 1 178 ? -13.614 4.569 14.184 1.00 93.50 178 ARG A O 1
ATOM 1391 N N . ASN A 1 179 ? -15.857 4.528 14.018 1.00 91.69 179 ASN A N 1
ATOM 1392 C CA . ASN A 1 179 ? -16.083 5.754 14.764 1.00 91.69 179 ASN A CA 1
ATOM 1393 C C . ASN A 1 179 ? -15.871 5.465 16.257 1.00 91.69 179 ASN A C 1
ATOM 1395 O O . ASN A 1 179 ? -16.499 4.566 16.816 1.00 91.69 179 ASN A O 1
ATOM 1399 N N . PHE A 1 180 ? -14.954 6.189 16.900 1.00 92.50 180 PHE A N 1
ATOM 1400 C CA . PHE A 1 180 ? -14.622 5.921 18.298 1.00 92.50 180 PHE A CA 1
ATOM 1401 C C . PHE A 1 180 ? -15.799 6.219 19.237 1.00 92.50 180 PHE A C 1
ATOM 1403 O O . PHE A 1 180 ? -15.966 5.519 20.233 1.00 92.50 180 PHE A O 1
ATOM 1410 N N . ASN A 1 181 ? -16.645 7.196 18.897 1.00 92.88 181 ASN A N 1
ATOM 1411 C CA . ASN A 1 181 ? -17.817 7.535 19.701 1.00 92.88 181 ASN A CA 1
ATOM 1412 C C . ASN A 1 181 ? -18.790 6.352 19.781 1.00 92.88 181 ASN A C 1
ATOM 1414 O O . ASN A 1 181 ? -19.150 5.949 20.881 1.00 92.88 181 ASN A O 1
ATOM 1418 N N . GLU A 1 182 ? -19.097 5.732 18.637 1.00 93.62 182 GLU A N 1
ATOM 1419 C CA . GLU A 1 182 ? -19.939 4.528 18.560 1.00 93.62 182 GLU A CA 1
ATOM 1420 C C . GLU A 1 182 ? -19.324 3.362 19.340 1.00 93.62 182 GLU A C 1
ATOM 1422 O O . GLU A 1 182 ? -20.005 2.678 20.095 1.00 93.62 182 GLU A O 1
ATOM 1427 N N . VAL A 1 183 ? -18.007 3.156 19.226 1.00 93.19 183 VAL A N 1
ATOM 1428 C CA . VAL A 1 183 ? -17.314 2.117 20.006 1.00 93.19 183 VAL A CA 1
ATOM 1429 C C . VAL A 1 183 ? -17.456 2.366 21.509 1.00 93.19 183 VAL A C 1
ATOM 1431 O O . VAL A 1 183 ? -17.638 1.419 22.274 1.00 93.19 183 VAL A O 1
ATOM 1434 N N . ALA A 1 184 ? -17.345 3.618 21.949 1.00 92.81 184 ALA A N 1
ATOM 1435 C CA . ALA A 1 184 ? -17.482 3.977 23.352 1.00 92.81 184 ALA A CA 1
ATOM 1436 C C . ALA A 1 184 ? -18.930 3.836 23.851 1.00 92.81 184 ALA A C 1
ATOM 1438 O O . ALA A 1 184 ? -19.130 3.412 24.989 1.00 92.81 184 ALA A O 1
ATOM 1439 N N . ASP A 1 185 ? -19.921 4.139 23.011 1.00 93.44 185 ASP A N 1
ATOM 1440 C CA . ASP A 1 185 ? -21.337 3.895 23.302 1.00 93.44 185 ASP A CA 1
ATOM 1441 C C . ASP A 1 185 ? -21.619 2.397 23.485 1.00 93.44 185 ASP A C 1
ATOM 1443 O O . ASP A 1 185 ? -22.132 2.007 24.534 1.00 93.44 185 ASP A O 1
ATOM 1447 N N . ASP A 1 186 ? -21.142 1.545 22.570 1.00 93.12 186 ASP A N 1
ATOM 1448 C CA . ASP A 1 186 ? -21.260 0.082 22.688 1.00 93.12 186 ASP A CA 1
ATOM 1449 C C . ASP A 1 186 ? -20.597 -0.462 23.965 1.00 93.12 186 ASP A C 1
ATOM 1451 O O . ASP A 1 186 ? -20.982 -1.502 24.510 1.00 93.12 186 ASP A O 1
ATOM 1455 N N . ILE A 1 187 ? -19.494 0.154 24.400 1.00 93.19 187 ILE A N 1
ATOM 1456 C CA . ILE A 1 187 ? -18.794 -0.240 25.628 1.00 93.19 187 ILE A CA 1
ATOM 1457 C C . ILE A 1 187 ? -19.635 0.127 26.852 1.00 93.19 187 ILE A C 1
ATOM 1459 O O . ILE A 1 187 ? -19.797 -0.710 27.741 1.00 93.19 187 ILE A O 1
ATOM 1463 N N . ASN A 1 188 ? -20.176 1.344 26.887 1.00 93.31 188 ASN A N 1
ATOM 1464 C CA . ASN A 1 188 ? -21.036 1.811 27.968 1.00 93.31 188 ASN A CA 1
ATOM 1465 C C . ASN A 1 188 ? -22.310 0.963 28.086 1.00 93.31 188 ASN A C 1
ATOM 1467 O O . ASN A 1 188 ? -22.653 0.529 29.183 1.00 93.31 188 ASN A O 1
ATOM 1471 N N . GLU A 1 189 ? -22.974 0.661 26.968 1.00 92.50 189 GLU A N 1
ATOM 1472 C CA . GLU A 1 189 ? -24.187 -0.167 26.947 1.00 92.50 189 GLU A CA 1
ATOM 1473 C C . GLU A 1 189 ? -23.923 -1.582 27.482 1.00 92.50 189 GLU A C 1
ATOM 1475 O O . GLU A 1 189 ? -24.664 -2.099 28.326 1.00 92.50 189 GLU A O 1
ATOM 1480 N N . ARG A 1 190 ? -22.819 -2.205 27.052 1.00 90.62 190 ARG A N 1
ATOM 1481 C CA . ARG A 1 190 ? -22.414 -3.524 27.558 1.00 90.62 190 ARG A CA 1
ATOM 1482 C C . ARG A 1 190 ? -22.052 -3.495 29.036 1.00 90.62 190 ARG A C 1
ATOM 1484 O O . ARG A 1 190 ? -22.328 -4.465 29.738 1.00 90.62 190 ARG A O 1
ATOM 1491 N N . HIS A 1 191 ? -21.422 -2.420 29.504 1.00 88.94 191 HIS A N 1
ATOM 1492 C CA . HIS A 1 191 ? -21.119 -2.263 30.920 1.00 88.94 191 HIS A CA 1
ATOM 1493 C C . HIS A 1 191 ? -22.408 -2.138 31.738 1.00 88.94 191 HIS A C 1
ATOM 1495 O O . HIS A 1 191 ? -22.598 -2.932 32.651 1.00 88.94 191 HIS A O 1
ATOM 1501 N N . LEU A 1 192 ? -23.342 -1.271 31.333 1.00 88.25 192 LEU A N 1
ATOM 1502 C CA . LEU A 1 192 ? -24.650 -1.123 31.980 1.00 88.25 192 LEU A CA 1
ATOM 1503 C C . LEU A 1 192 ? -25.429 -2.443 32.027 1.00 88.25 192 LEU A C 1
ATOM 1505 O O . LEU A 1 192 ? -25.982 -2.804 33.061 1.00 88.25 192 LEU A O 1
ATOM 1509 N N . THR A 1 193 ? -25.442 -3.187 30.919 1.00 89.75 193 THR A N 1
ATOM 1510 C CA . THR A 1 193 ? -26.114 -4.492 30.847 1.00 89.75 193 THR A CA 1
ATOM 1511 C C . THR A 1 193 ? -25.534 -5.478 31.862 1.00 89.75 193 THR A C 1
ATOM 1513 O O . THR A 1 193 ? -26.287 -6.209 32.504 1.00 89.75 193 THR A O 1
ATOM 1516 N N . ARG A 1 194 ? -24.207 -5.489 32.035 1.00 88.19 194 ARG A N 1
ATOM 1517 C CA . ARG A 1 194 ? -23.539 -6.344 33.023 1.00 88.19 194 ARG A CA 1
ATOM 1518 C C . ARG A 1 194 ? -23.890 -5.929 34.451 1.00 88.19 194 ARG A C 1
ATOM 1520 O O . ARG A 1 194 ? -24.309 -6.782 35.225 1.00 88.19 194 ARG A O 1
ATOM 1527 N N . GLU A 1 195 ? -23.806 -4.638 34.764 1.00 87.00 195 GLU A N 1
ATOM 1528 C CA . GLU A 1 195 ? -24.153 -4.119 36.095 1.00 87.00 195 GLU A CA 1
ATOM 1529 C C . GLU A 1 195 ? -25.613 -4.431 36.463 1.00 87.00 195 GLU A C 1
ATOM 1531 O O . GLU A 1 195 ? -25.907 -4.805 37.598 1.00 87.00 195 GLU A O 1
ATOM 1536 N N . LEU A 1 196 ? -26.540 -4.348 35.500 1.00 86.31 196 LEU A N 1
ATOM 1537 C CA . LEU A 1 196 ? -27.945 -4.720 35.699 1.00 86.31 196 LEU A CA 1
ATOM 1538 C C . LEU A 1 196 ? -28.117 -6.214 36.002 1.00 86.31 196 LEU A C 1
ATOM 1540 O O . LEU A 1 196 ? -28.913 -6.574 36.869 1.00 86.31 196 LEU A O 1
ATOM 1544 N N . GLN A 1 197 ? -27.387 -7.088 35.305 1.00 87.12 197 GLN A N 1
ATOM 1545 C CA . GLN A 1 197 ? -27.423 -8.533 35.550 1.00 87.12 197 GLN A CA 1
ATOM 1546 C C . GLN A 1 197 ? -26.860 -8.889 36.929 1.00 87.12 197 GLN A C 1
ATOM 1548 O O . GLN A 1 197 ? -27.468 -9.678 37.652 1.00 87.12 197 GLN A O 1
ATOM 1553 N N . GLU A 1 198 ? -25.735 -8.285 37.308 1.00 83.19 198 GLU A N 1
ATOM 1554 C CA . GLU A 1 198 ? -25.103 -8.495 38.614 1.00 83.19 198 GLU A CA 1
ATOM 1555 C C . GLU A 1 198 ? -25.981 -7.955 39.749 1.00 83.19 198 GLU A C 1
ATOM 1557 O O . GLU A 1 198 ? -26.224 -8.657 40.732 1.00 83.19 198 GLU A O 1
ATOM 1562 N N . SER A 1 199 ? -26.560 -6.764 39.571 1.00 78.62 199 SER A N 1
ATOM 1563 C CA . SER A 1 199 ? -27.513 -6.185 40.524 1.00 78.62 199 SER A CA 1
ATOM 1564 C C . SER A 1 199 ? -28.752 -7.063 40.680 1.00 78.62 199 SER A C 1
ATOM 1566 O O . SER A 1 199 ? -29.189 -7.316 41.800 1.00 78.62 199 SER A O 1
ATOM 1568 N N . LYS A 1 200 ? -29.307 -7.586 39.578 1.00 81.19 200 LYS A N 1
ATOM 1569 C CA . LYS A 1 200 ? -30.445 -8.514 39.621 1.00 81.19 200 LYS A CA 1
ATOM 1570 C C . LYS A 1 200 ? -30.105 -9.780 40.411 1.00 81.19 200 LYS A C 1
ATOM 1572 O O . LYS A 1 200 ? -30.879 -10.166 41.282 1.00 81.19 200 LYS A O 1
ATOM 1577 N N . ALA A 1 201 ? -28.954 -10.395 40.144 1.00 79.06 201 ALA A N 1
ATOM 1578 C CA . ALA A 1 201 ? -28.507 -11.581 40.872 1.00 79.06 201 ALA A CA 1
ATOM 1579 C C . ALA A 1 201 ? -28.330 -11.298 42.375 1.00 79.06 201 ALA A C 1
ATOM 1581 O O . ALA A 1 201 ? -28.736 -12.109 43.209 1.00 79.06 201 ALA A O 1
ATOM 1582 N N . PHE A 1 202 ? -27.791 -10.125 42.722 1.00 74.62 202 PHE A N 1
ATOM 1583 C CA . PHE A 1 202 ? -27.666 -9.682 44.107 1.00 74.62 202 PHE A CA 1
ATOM 1584 C C . PHE A 1 202 ? -29.033 -9.508 44.784 1.00 74.62 202 PHE A C 1
ATOM 1586 O O . PHE A 1 202 ? -29.251 -10.059 45.862 1.00 74.62 202 PHE A O 1
ATOM 1593 N N . PHE A 1 203 ? -29.979 -8.804 44.153 1.00 77.81 203 PHE A N 1
ATOM 1594 C CA . PHE A 1 203 ? -31.317 -8.612 44.721 1.00 77.81 203 PHE A CA 1
ATOM 1595 C C . PHE A 1 203 ? -32.075 -9.935 44.882 1.00 77.81 203 PHE A C 1
ATOM 1597 O O . PHE A 1 203 ? -32.674 -10.160 45.931 1.00 77.81 203 PHE A O 1
ATOM 1604 N N . GLU A 1 204 ? -31.987 -10.851 43.914 1.00 79.31 204 GLU A N 1
ATOM 1605 C CA . GLU A 1 204 ? -32.565 -12.197 44.036 1.00 79.31 204 GLU A CA 1
ATOM 1606 C C . GLU A 1 204 ? -31.946 -12.993 45.199 1.00 79.31 204 GLU A C 1
ATOM 1608 O O . GLU A 1 204 ? -32.635 -13.760 45.880 1.00 79.31 204 GLU A O 1
ATOM 1613 N N . GLN A 1 205 ? -30.646 -12.817 45.454 1.00 77.31 205 GLN A N 1
ATOM 1614 C CA . GLN A 1 205 ? -29.954 -13.454 46.572 1.00 77.31 205 GLN A CA 1
ATOM 1615 C C . GLN A 1 205 ? -30.369 -12.861 47.925 1.00 77.31 205 GLN A C 1
ATOM 1617 O O . GLN A 1 205 ? -30.604 -13.618 48.874 1.00 77.31 205 GLN A O 1
ATOM 1622 N N . VAL A 1 206 ? -30.492 -11.534 48.024 1.00 72.12 206 VAL A N 1
ATOM 1623 C CA . VAL A 1 206 ? -30.981 -10.852 49.233 1.00 72.12 206 VAL A CA 1
ATOM 1624 C C . VAL A 1 206 ? -32.424 -11.256 49.518 1.00 72.12 206 VAL A C 1
ATOM 1626 O O . VAL A 1 206 ? -32.721 -11.689 50.629 1.00 72.12 206 VAL A O 1
ATOM 1629 N N . GLU A 1 207 ? -33.298 -11.240 48.510 1.00 68.88 207 GLU A N 1
ATOM 1630 C CA . GLU A 1 207 ? -34.706 -11.604 48.679 1.00 68.88 207 GLU A CA 1
ATOM 1631 C C . GLU A 1 207 ? -34.873 -13.063 49.141 1.00 68.88 207 GLU A C 1
ATOM 1633 O O . GLU A 1 207 ? -35.679 -13.355 50.028 1.00 68.88 207 GLU A O 1
ATOM 1638 N N . LYS A 1 208 ? -34.069 -14.000 48.618 1.00 69.25 208 LYS A N 1
ATOM 1639 C CA . LYS A 1 208 ? -34.040 -15.386 49.121 1.00 69.25 208 LYS A CA 1
ATOM 1640 C C . LYS A 1 208 ? -33.553 -15.472 50.567 1.00 69.25 208 LYS A C 1
ATOM 1642 O O . LYS A 1 208 ? -34.108 -16.242 51.352 1.00 69.25 208 LYS A O 1
ATOM 1647 N N . SER A 1 209 ? -32.536 -14.698 50.931 1.00 63.22 209 SER A N 1
ATOM 1648 C CA . SER A 1 209 ? -31.954 -14.708 52.278 1.00 63.22 209 SER A CA 1
ATOM 1649 C C . SER A 1 209 ? -32.930 -14.151 53.320 1.00 63.22 209 SER A C 1
ATOM 1651 O O . SER A 1 209 ? -33.124 -14.768 54.370 1.00 63.22 209 SER A O 1
ATOM 1653 N N . ASP A 1 210 ? -33.623 -13.057 52.997 1.00 59.44 210 ASP A N 1
ATOM 1654 C CA . ASP A 1 210 ? -34.650 -12.462 53.858 1.00 59.44 210 ASP A CA 1
ATOM 1655 C C . ASP A 1 210 ? -35.887 -13.357 53.990 1.00 59.44 210 ASP A C 1
ATOM 1657 O O . ASP A 1 210 ? -36.403 -13.530 55.097 1.00 59.44 210 ASP A O 1
ATOM 1661 N N . ARG A 1 211 ? -36.318 -14.028 52.913 1.00 54.91 211 ARG A N 1
ATOM 1662 C CA . ARG A 1 211 ? -37.396 -15.033 52.990 1.00 54.91 211 ARG A CA 1
ATOM 1663 C C . ARG A 1 211 ? -37.021 -16.217 53.883 1.00 54.91 211 ARG A C 1
ATOM 1665 O O . ARG A 1 211 ? -37.853 -16.692 54.653 1.00 54.91 211 ARG A O 1
ATOM 1672 N N . THR A 1 212 ? -35.767 -16.665 53.829 1.00 56.19 212 THR A N 1
ATOM 1673 C CA . THR A 1 212 ? -35.287 -17.777 54.666 1.00 56.19 212 THR A CA 1
ATOM 1674 C C . THR A 1 212 ? -35.200 -17.366 56.142 1.00 56.19 212 THR A C 1
ATOM 1676 O O . THR A 1 212 ? -35.590 -18.128 57.025 1.00 56.19 212 THR A O 1
ATOM 1679 N N . ARG A 1 213 ? -34.761 -16.133 56.428 1.00 50.09 213 ARG A N 1
ATOM 1680 C CA . ARG A 1 213 ? -34.707 -15.585 57.793 1.00 50.09 213 ARG A CA 1
ATOM 1681 C C . ARG A 1 213 ? -36.102 -15.321 58.370 1.00 50.09 213 ARG A C 1
ATOM 1683 O O . ARG A 1 213 ? -36.338 -15.612 59.541 1.00 50.09 213 ARG A O 1
ATOM 1690 N N . SER A 1 214 ? -37.039 -14.831 57.561 1.00 57.53 214 SER A N 1
ATOM 1691 C CA . SER A 1 214 ? -38.436 -14.639 57.970 1.00 57.53 214 SER A CA 1
ATOM 1692 C C . SER A 1 214 ? -39.121 -15.970 58.313 1.00 57.53 214 SER A C 1
ATOM 1694 O O . SER A 1 214 ? -39.796 -16.056 59.336 1.00 57.53 214 SER A O 1
ATOM 1696 N N . ALA A 1 215 ? -38.852 -17.044 57.558 1.00 56.34 215 ALA A N 1
ATOM 1697 C CA . ALA A 1 215 ? -39.369 -18.383 57.861 1.00 56.34 215 ALA A CA 1
ATOM 1698 C C . ALA A 1 215 ? -38.834 -18.969 59.186 1.00 56.34 215 ALA A C 1
ATOM 1700 O O . ALA A 1 215 ? -39.539 -19.722 59.851 1.00 56.34 215 ALA A O 1
ATOM 1701 N N . LEU A 1 216 ? -37.617 -18.599 59.598 1.00 53.25 216 LEU A N 1
ATOM 1702 C CA . LEU A 1 216 ? -37.012 -19.012 60.874 1.00 53.25 216 LEU A CA 1
ATOM 1703 C C . LEU A 1 216 ? -37.433 -18.142 62.073 1.00 53.25 216 LEU A C 1
ATOM 1705 O O . LEU A 1 216 ? -37.157 -18.510 63.211 1.00 53.25 216 LEU A O 1
ATOM 1709 N N . THR A 1 217 ? -38.096 -17.005 61.833 1.00 47.91 217 THR A N 1
ATOM 1710 C CA . THR A 1 217 ? -38.523 -16.052 62.879 1.00 47.91 217 THR A CA 1
ATOM 1711 C C . THR A 1 217 ? -40.045 -16.057 63.087 1.00 47.91 217 THR A C 1
ATOM 1713 O O . THR A 1 217 ? -40.572 -15.259 63.859 1.00 47.91 217 THR A O 1
ATOM 1716 N N . ALA A 1 218 ? -40.780 -16.956 62.426 1.00 43.44 218 ALA A N 1
ATOM 1717 C CA . ALA A 1 218 ? -42.180 -17.202 62.752 1.00 43.44 218 ALA A CA 1
ATOM 1718 C C . ALA A 1 218 ? -42.253 -18.059 64.037 1.00 43.44 218 ALA A C 1
ATOM 1720 O O . ALA A 1 218 ? -41.755 -19.188 64.031 1.00 43.44 218 ALA A O 1
ATOM 1721 N N . PRO A 1 219 ? -42.833 -17.566 65.150 1.00 41.31 219 PRO A N 1
ATOM 1722 C CA . PRO A 1 219 ? -43.005 -18.378 66.350 1.00 41.31 219 PRO A CA 1
ATOM 1723 C C . PRO A 1 219 ? -43.935 -19.566 66.049 1.00 41.31 219 PRO A C 1
ATOM 1725 O O . PRO A 1 219 ? -44.901 -19.401 65.297 1.00 41.31 219 PRO A O 1
ATOM 1728 N N . PRO A 1 220 ? -43.686 -20.761 66.619 1.00 43.31 220 PRO A N 1
ATOM 1729 C CA . PRO A 1 220 ? -44.586 -21.889 66.443 1.00 43.31 220 PRO A CA 1
ATOM 1730 C C . PRO A 1 220 ? -45.961 -21.506 66.993 1.00 43.31 220 PRO A C 1
ATOM 1732 O O . PRO A 1 220 ? -46.093 -21.100 68.149 1.00 43.31 220 PRO A O 1
ATOM 1735 N N . ALA A 1 221 ? -46.975 -21.609 66.133 1.00 42.50 221 ALA A N 1
ATOM 1736 C CA . ALA A 1 221 ? -48.364 -21.430 66.508 1.00 42.50 221 ALA A CA 1
ATOM 1737 C C . ALA A 1 221 ? -48.673 -22.320 67.720 1.00 42.50 221 ALA A C 1
ATOM 1739 O O . ALA A 1 221 ? -48.515 -23.541 67.671 1.00 42.50 221 ALA A O 1
ATOM 1740 N N . LEU A 1 222 ? -49.081 -21.674 68.814 1.00 35.16 222 LEU A N 1
ATOM 1741 C CA . LEU A 1 222 ? -49.609 -22.310 70.012 1.00 35.16 222 LEU A CA 1
ATOM 1742 C C . LEU A 1 222 ? -50.695 -23.314 69.613 1.00 35.16 222 LEU A C 1
ATOM 1744 O O . LEU A 1 222 ? -51.741 -22.951 69.076 1.00 35.16 222 LEU A O 1
ATOM 1748 N N . ILE A 1 223 ? -50.420 -24.584 69.890 1.00 38.16 223 ILE A N 1
ATOM 1749 C CA . ILE A 1 223 ? -51.387 -25.674 69.842 1.00 38.16 223 ILE A CA 1
ATOM 1750 C C . ILE A 1 223 ? -52.468 -25.360 70.885 1.00 38.16 223 ILE A C 1
ATOM 1752 O O . ILE A 1 223 ? -52.200 -25.358 72.086 1.00 38.16 223 ILE A O 1
ATOM 1756 N N . ALA A 1 224 ? -53.684 -25.065 70.427 1.00 35.25 224 ALA A N 1
ATOM 1757 C CA . ALA A 1 224 ? -54.863 -24.943 71.279 1.00 35.25 224 ALA A CA 1
ATOM 1758 C C . ALA A 1 224 ? -55.346 -26.337 71.748 1.00 35.25 224 ALA A C 1
ATOM 1760 O O . ALA A 1 224 ? -55.283 -27.289 70.963 1.00 35.25 224 ALA A O 1
ATOM 1761 N N . PRO A 1 225 ? -55.858 -26.490 72.987 1.00 38.00 225 PRO A N 1
ATOM 1762 C CA . PRO A 1 225 ? -56.449 -27.741 73.461 1.00 38.00 225 PRO A CA 1
ATOM 1763 C C . PRO A 1 225 ? -57.937 -27.862 73.059 1.00 38.00 225 PRO A C 1
ATOM 1765 O O . PRO A 1 225 ? -58.558 -26.870 72.667 1.00 38.00 225 PRO A O 1
ATOM 1768 N N . PRO A 1 226 ? -58.545 -29.064 73.149 1.00 39.09 226 PRO A N 1
ATOM 1769 C CA . PRO A 1 226 ? -59.877 -29.309 72.612 1.00 39.09 226 PRO A CA 1
ATOM 1770 C C . PRO A 1 226 ? -61.016 -28.932 73.579 1.00 39.09 226 PRO A C 1
ATOM 1772 O O . PRO A 1 226 ? -61.042 -29.319 74.742 1.00 39.09 226 PRO A O 1
ATOM 1775 N N . SER A 1 227 ? -61.985 -28.213 73.015 1.00 39.16 227 SER A N 1
ATOM 1776 C CA . SER A 1 227 ? -63.448 -28.213 73.202 1.00 39.16 227 SER A CA 1
ATOM 1777 C C . SER A 1 227 ? -64.104 -28.909 74.412 1.00 39.16 227 SER A C 1
ATOM 1779 O O . SER A 1 227 ? -64.050 -30.133 74.523 1.00 39.16 227 SER A O 1
ATOM 1781 N N . ARG A 1 228 ? -64.924 -28.134 75.153 1.00 32.44 228 ARG A N 1
ATOM 1782 C CA . ARG A 1 228 ? -66.297 -28.393 75.702 1.00 32.44 228 ARG A CA 1
ATOM 1783 C C . ARG A 1 228 ? -66.499 -27.448 76.906 1.00 32.44 228 ARG A C 1
ATOM 1785 O O . ARG A 1 228 ? -65.616 -27.385 77.743 1.00 32.44 228 ARG A O 1
ATOM 1792 N N . ARG A 1 229 ? -67.574 -26.671 77.092 1.00 31.27 229 ARG A N 1
ATOM 1793 C CA . ARG A 1 229 ? -69.031 -26.923 77.063 1.00 31.27 229 ARG A CA 1
ATOM 1794 C C . ARG A 1 229 ? -69.734 -25.547 77.274 1.00 31.27 229 ARG A C 1
ATOM 1796 O O . ARG A 1 229 ? -69.176 -24.772 78.031 1.00 31.27 229 ARG A O 1
ATOM 1803 N N . PHE A 1 230 ? -70.921 -25.330 76.667 1.00 32.06 230 PHE A N 1
ATOM 1804 C CA . PHE A 1 230 ? -72.181 -24.770 77.251 1.00 32.06 230 PHE A CA 1
ATOM 1805 C C . PHE A 1 230 ? -72.106 -23.437 78.065 1.00 32.06 230 PHE A C 1
ATOM 1807 O O . PHE A 1 230 ? -71.255 -23.321 78.924 1.00 32.06 230 PHE A O 1
ATOM 1814 N N . PHE A 1 231 ? -72.975 -22.411 78.002 1.00 30.62 231 PHE A N 1
ATOM 1815 C CA . PHE A 1 231 ? -74.397 -22.239 77.636 1.00 30.62 231 PHE A CA 1
ATOM 1816 C C . PHE A 1 231 ? -74.785 -20.762 77.994 1.00 30.62 231 PHE A C 1
ATOM 1818 O O . PHE A 1 231 ? -74.299 -20.286 79.015 1.00 30.62 231 PHE A O 1
ATOM 1825 N N . TRP A 1 232 ? -75.677 -20.115 77.211 1.00 29.47 232 TRP A N 1
ATOM 1826 C CA . TRP A 1 232 ? -76.379 -18.801 77.395 1.00 29.47 232 TRP A CA 1
ATOM 1827 C C . TRP A 1 232 ? -75.493 -17.534 77.370 1.00 29.47 232 TRP A C 1
ATOM 1829 O O . TRP A 1 232 ? -74.335 -17.575 77.746 1.00 29.47 232 TRP A O 1
ATOM 1839 N N . GLU A 1 233 ? -75.899 -16.371 76.855 1.00 30.25 233 GLU A N 1
ATOM 1840 C CA . GLU A 1 233 ? -77.225 -15.784 76.647 1.00 30.25 233 GLU A CA 1
ATOM 1841 C C . GLU A 1 233 ? -77.098 -14.664 75.595 1.00 30.25 233 GLU A C 1
ATOM 1843 O O . GLU A 1 233 ? -76.174 -13.850 75.641 1.00 30.25 233 GLU A O 1
ATOM 1848 N N . SER A 1 234 ? -78.013 -14.614 74.630 1.00 36.12 234 SER A N 1
ATOM 1849 C CA . SER A 1 234 ? -78.271 -13.403 73.851 1.00 36.12 234 SER A CA 1
ATOM 1850 C C . SER A 1 234 ? -79.129 -12.479 74.708 1.00 36.12 234 SER A C 1
ATOM 1852 O O . SER A 1 234 ? -80.097 -12.968 75.274 1.00 36.12 234 SER A O 1
ATOM 1854 N N . THR A 1 235 ? -78.839 -11.177 74.771 1.00 38.00 235 THR A N 1
ATOM 1855 C CA . THR A 1 235 ? -79.796 -10.106 74.425 1.00 38.00 235 THR A CA 1
ATOM 1856 C C . THR A 1 235 ? -79.079 -8.752 74.394 1.00 38.00 235 THR A C 1
ATOM 1858 O O . THR A 1 235 ? -78.251 -8.409 75.232 1.00 38.00 235 THR A O 1
ATOM 1861 N N . SER A 1 236 ? -79.418 -8.036 73.334 1.00 41.38 236 SER A N 1
ATOM 1862 C CA . SER A 1 236 ? -79.066 -6.702 72.876 1.00 41.38 236 SER A CA 1
ATOM 1863 C C . SER A 1 236 ? -79.211 -5.559 73.883 1.00 41.38 236 SER A C 1
ATOM 1865 O O . SER A 1 236 ? -80.116 -5.545 74.715 1.00 41.38 236 SER A O 1
ATOM 1867 N N . LEU A 1 237 ? -78.360 -4.547 73.671 1.00 37.00 237 LEU A N 1
ATOM 1868 C CA . LEU A 1 237 ? -78.484 -3.176 74.160 1.00 37.00 237 LEU A CA 1
ATOM 1869 C C . LEU A 1 237 ? -79.910 -2.626 74.001 1.00 37.00 237 LEU A C 1
ATOM 1871 O O . LEU A 1 237 ? -80.489 -2.688 72.916 1.00 37.00 237 LEU A O 1
ATOM 1875 N N . GLY A 1 238 ? -80.405 -2.009 75.073 1.00 37.66 238 GLY A N 1
ATOM 1876 C CA . GLY A 1 238 ? -81.492 -1.041 75.028 1.00 37.66 238 GLY A CA 1
ATOM 1877 C C . GLY A 1 238 ? -80.986 0.344 74.625 1.00 37.66 238 GLY A C 1
ATOM 1878 O O . GLY A 1 238 ? -79.900 0.770 75.025 1.00 37.66 238 GLY A O 1
ATOM 1879 N N . THR A 1 239 ? -81.810 1.051 73.861 1.00 37.06 239 THR A N 1
ATOM 1880 C CA . THR A 1 239 ? -81.695 2.483 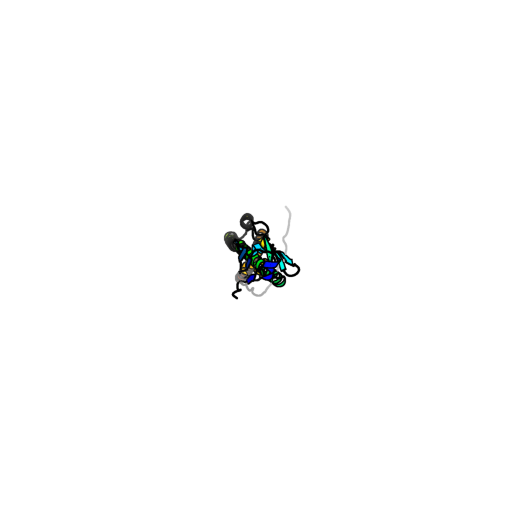73.584 1.00 37.06 239 THR A CA 1
ATOM 1881 C C . THR A 1 239 ? -82.947 3.183 74.103 1.00 37.06 239 THR A C 1
ATOM 1883 O O . THR A 1 239 ? -84.048 2.719 73.831 1.00 37.06 239 THR A O 1
ATOM 1886 N N . ALA A 1 240 ? -82.710 4.307 74.788 1.00 40.47 240 ALA A N 1
ATOM 1887 C CA . ALA A 1 240 ? -83.525 5.525 74.872 1.00 40.47 240 ALA A CA 1
ATOM 1888 C C . ALA A 1 240 ? -84.994 5.415 75.337 1.00 40.47 240 ALA A C 1
ATOM 1890 O O . ALA A 1 240 ? -85.843 4.856 74.655 1.00 40.47 240 ALA A O 1
ATOM 1891 N N . ASP A 1 241 ? -85.330 6.046 76.465 1.00 41.59 241 ASP A N 1
ATOM 1892 C CA . ASP A 1 241 ? -85.746 7.464 76.551 1.00 41.59 241 ASP A CA 1
ATOM 1893 C C . ASP A 1 241 ? -86.684 7.692 77.753 1.00 41.59 241 ASP A C 1
ATOM 1895 O O . ASP A 1 241 ? -87.535 6.854 78.053 1.00 41.59 241 ASP A O 1
ATOM 1899 N N . GLY A 1 242 ? -86.599 8.875 78.375 1.00 41.78 242 GLY A N 1
ATOM 1900 C CA . GLY A 1 242 ? -87.763 9.474 79.042 1.00 41.78 242 GLY A CA 1
ATOM 1901 C C . GLY A 1 242 ? -87.605 9.971 80.483 1.00 41.78 242 GLY A C 1
ATOM 1902 O O . GLY A 1 242 ? -87.876 9.223 81.416 1.00 41.78 242 GLY A O 1
ATOM 1903 N N . LYS A 1 243 ? -87.398 11.296 80.577 1.00 37.59 243 LYS A N 1
ATOM 1904 C CA . LYS A 1 243 ? -87.683 12.243 81.681 1.00 37.59 243 LYS A CA 1
ATOM 1905 C C . LYS A 1 243 ? -86.727 12.335 82.868 1.00 37.59 243 LYS A C 1
ATOM 1907 O O . LYS A 1 243 ? -86.581 11.360 83.628 1.00 37.59 243 LYS A O 1
#

pLDDT: mean 83.33, std 18.87, range [29.47, 96.25]

Radius of gyration: 43.72 Å; chains: 1; bounding box: 119×45×120 Å

Secondary structure (DSSP, 8-state):
---PPEEE---HHHHHHH-PPPEEEEE-SSEEEEEETTEEEEEEGGGGGG-EEEE-SSEEEEEE--TTS--EEEEEEEHHHHHHHHHHHHHHHHHHHHHHHHHHHHHHHHHHHHHHHHHHHHHHHHHHHHSS--HHHHHHHHHT---TTTTGGGSHHHHHHHHTS-HHHHHHHHHHHS-HHHHHHHHHHHHHHHHHHHHHHHHHHHHHHHHHHHHHSSPPP--PPP-----------------

Sequence (243 aa):
MTTQPRQWGPSAPGKLFTRTVDWSLRLSTDSYHLRVGSTALQGNVAELERLRVSSGMFWATLALSLPGRGPISLDGIPNADAKEMATVVAQAVRKARVAELLRNFNQALRPVLQWASSARGACKAQLTARGWLTREFKEVQSNLKPGQLAELLTEPDVVRHLNAQRPELKDAVALWRRNFNEVADDINERHLTRELQESKAFFEQVEKSDRTRSALTAPPALIAPPSRRFFWESTSLGTADGK